Protein 4N04 (pdb70)

Radius of gyration: 16.99 Å; Cα contacts (8 Å, |Δi|>4): 514; chains: 2; bounding box: 36×38×47 Å

Nearest PDB structures (foldseek):
  4n04-assembly1_A  TM=1.006E+00  e=1.589E-25  Catenulispora acidiphila DSM 44928
  3r4q-assembly2_D  TM=7.307E-01  e=7.739E-07  Agrobacterium fabrum str. C58
  5umw-assembly3_D  TM=7.690E-01  e=1.778E-05  Streptomyces sp. CB03234
  6cky-assembly1_B  TM=7.440E-01  e=1.461E-05  Streptomyces uncialis
  2zhp-assembly1_B  TM=7.666E-01  e=7.476E-05  Streptoalloteichus hindustanus

Sequence (219 aa):
SLNLFAGVAVGDFGAALAWYRSLLGAEPTFYPHETEAVWQLEEGRLLYIVERPEHAGHAQTLIVEDLDAVLSGASERGVEAAKQETYANGVRKVTYLDPDGSEIAFGEVPSLNLFAGVAVGDFGAALAWYRSLLGAEPTFYPHETEAVWQLEEGRLLYIVERPEHAGHAQTLIVEDLDAVLSGASERGVEAAKQETYANGVRKVTYLDPDGSEIAFGEV

B-factor: mean 44.37, std 17.78, range [12.92, 135.41]

InterPro domains:
  IPR004360 Glyoxalase/fosfomycin resistance/dioxygenase domain [PF00903] (8-108)
  IPR029068 Glyoxalase/Bleomycin resistance protein/Dihydroxybiphenyl dioxygenase [G3DSA:3.10.180.10] (1-113)
  IPR029068 Glyoxalase/Bleomycin resistance protein/Dihydroxybiphenyl dioxygenase [SSF54593] (8-111)
  IPR037523 Vicinal oxygen chelate (VOC), core domain [PS51819] (2-111)

Structure (mmCIF, N/CA/C/O backbone):
data_4N04
#
_entry.id   4N04
#
_cell.length_a   123.600
_cell.length_b   123.600
_cell.length_c   123.600
_cell.angle_alpha   90.00
_cell.angle_beta   90.00
_cell.angle_gamma   90.00
#
_symmetry.space_group_name_H-M   'I 21 3'
#
loop_
_entity.id
_entity.type
_entity.pdbx_description
1 polymer 'Glyoxalase/bleomycin resistance protein/dioxygenase'
2 non-polymer '2-[N-CYCLOHEXYLAMINO]ETHANE SULFONIC ACID'
3 non-polymer GLYCEROL
4 water water
#
loop_
_atom_site.group_PDB
_atom_site.id
_atom_site.type_symbol
_atom_site.label_atom_id
_atom_site.label_alt_id
_atom_site.label_comp_id
_atom_site.label_asym_id
_atom_site.label_entity_id
_atom_site.label_seq_id
_atom_site.pdbx_PDB_ins_code
_atom_site.Cartn_x
_atom_site.Cartn_y
_atom_site.Cartn_z
_atom_site.occupancy
_atom_site.B_iso_or_equiv
_atom_site.auth_seq_id
_atom_site.auth_comp_id
_atom_site.auth_asym_id
_atom_site.auth_atom_id
_atom_site.pdbx_PDB_model_num
ATOM 1 N N . SER A 1 5 ? 84.603 51.587 29.061 1.00 78.14 2 SER A N 1
ATOM 2 C CA . SER A 1 5 ? 84.329 50.503 28.124 1.00 80.52 2 SER A CA 1
ATOM 3 C C . SER A 1 5 ? 83.095 49.692 28.543 1.00 76.18 2 SER A C 1
ATOM 4 O O . SER A 1 5 ? 82.485 48.998 27.722 1.00 79.07 2 SER A O 1
ATOM 7 N N . LEU A 1 6 ? 82.734 49.779 29.821 1.00 64.32 3 LEU A N 1
ATOM 8 C CA . LEU A 1 6 ? 81.548 49.103 30.334 1.00 48.52 3 LEU A CA 1
ATOM 9 C C . LEU A 1 6 ? 80.866 49.920 31.424 1.00 43.72 3 LEU A C 1
ATOM 10 O O . LEU A 1 6 ? 81.521 50.429 32.332 1.00 42.21 3 LEU A O 1
ATOM 15 N N . ASN A 1 7 ? 79.549 50.061 31.303 1.00 42.28 4 ASN A N 1
ATOM 16 C CA . ASN A 1 7 ? 78.726 50.646 32.353 1.00 40.81 4 ASN A CA 1
ATOM 17 C C . ASN A 1 7 ? 77.884 49.566 33.034 1.00 42.19 4 ASN A C 1
ATOM 18 O O . ASN A 1 7 ? 76.985 48.967 32.425 1.00 39.65 4 ASN A O 1
ATOM 23 N N . LEU A 1 8 ? 78.187 49.324 34.303 1.00 37.26 5 LEU A N 1
ATOM 24 C CA . LEU A 1 8 ? 77.470 48.344 35.079 1.00 33.26 5 LEU A CA 1
ATOM 25 C C . LEU A 1 8 ? 76.326 48.999 35.854 1.00 36.81 5 LEU A C 1
ATOM 26 O O . LEU A 1 8 ? 76.554 49.788 36.777 1.00 36.69 5 LEU A O 1
ATOM 31 N N . PHE A 1 9 ? 75.101 48.667 35.450 1.00 31.60 6 PHE A N 1
ATOM 32 C CA . PHE A 1 9 ? 73.882 49.032 36.168 1.00 30.92 6 PHE A CA 1
ATOM 33 C C . PHE A 1 9 ? 73.411 47.891 37.076 1.00 33.44 6 PHE A C 1
ATOM 34 O O . PHE A 1 9 ? 72.859 46.892 36.599 1.00 29.24 6 PHE A O 1
ATOM 42 N N . ALA A 1 10 ? 73.651 48.026 38.377 1.00 29.48 7 ALA A N 1
ATOM 43 C CA . ALA A 1 10 ? 73.168 47.051 39.347 1.00 30.23 7 ALA A CA 1
ATOM 44 C C . ALA A 1 10 ? 71.713 47.368 39.688 1.00 28.24 7 ALA A C 1
ATOM 45 O O . ALA A 1 10 ? 71.422 48.448 40.209 1.00 29.00 7 ALA A O 1
ATOM 47 N N . GLY A 1 11 ? 70.804 46.439 39.385 1.00 27.49 8 GLY A N 1
ATOM 48 C CA . GLY A 1 11 ? 69.379 46.677 39.566 1.00 27.55 8 GLY A CA 1
ATOM 49 C C . GLY A 1 11 ? 68.728 46.089 40.813 1.00 28.59 8 GLY A C 1
ATOM 50 O O . GLY A 1 11 ? 69.145 45.057 41.343 1.00 27.45 8 GLY A O 1
ATOM 51 N N . VAL A 1 12 ? 67.688 46.756 41.294 1.00 31.02 9 VAL A N 1
ATOM 52 C CA . VAL A 1 12 ? 66.916 46.256 42.415 1.00 27.91 9 VAL A CA 1
ATOM 53 C C . VAL A 1 12 ? 65.442 46.379 42.077 1.00 28.46 9 VAL A C 1
ATOM 54 O O . VAL A 1 12 ? 64.956 47.462 41.790 1.00 31.30 9 VAL A O 1
ATOM 58 N N . ALA A 1 13 ? 64.719 45.270 42.086 1.00 31.59 10 ALA A N 1
ATOM 59 C CA . ALA A 1 13 ? 63.279 45.347 41.920 1.00 29.05 10 ALA A CA 1
ATOM 60 C C . ALA A 1 13 ? 62.639 45.778 43.240 1.00 31.21 10 ALA A C 1
ATOM 61 O O . ALA A 1 13 ? 62.977 45.241 44.308 1.00 29.85 10 ALA A O 1
ATOM 63 N N . VAL A 1 14 ? 61.710 46.727 43.180 1.00 31.45 11 VAL A N 1
ATOM 64 C CA . VAL A 1 14 ? 61.004 47.154 44.389 1.00 32.89 11 VAL A CA 1
ATOM 65 C C . VAL A 1 14 ? 59.468 47.040 44.293 1.00 36.76 11 VAL A C 1
ATOM 66 O O . VAL A 1 14 ? 58.900 46.919 43.200 1.00 34.49 11 VAL A O 1
ATOM 70 N N . GLY A 1 15 ? 58.822 47.064 45.455 1.00 36.50 12 GLY A N 1
ATOM 71 C CA . GLY A 1 15 ? 57.369 47.029 45.537 1.00 40.38 12 GLY A CA 1
ATOM 72 C C . GLY A 1 15 ? 56.748 48.406 45.358 1.00 49.26 12 GLY A C 1
ATOM 73 O O . GLY A 1 15 ? 56.349 48.775 44.262 1.00 53.93 12 GLY A O 1
ATOM 74 N N . ASP A 1 16 ? 56.625 49.203 46.428 1.00 54.20 13 ASP A N 1
ATOM 75 C CA . ASP A 1 16 ? 56.187 50.589 46.309 1.00 49.19 13 ASP A CA 1
ATOM 76 C C . ASP A 1 16 ? 57.357 51.473 45.901 1.00 46.31 13 ASP A C 1
ATOM 77 O O . ASP A 1 16 ? 58.342 51.573 46.629 1.00 46.17 13 ASP A O 1
ATOM 82 N N . PHE A 1 17 ? 57.243 52.130 44.750 1.00 43.56 14 PHE A N 1
ATOM 83 C CA . PHE A 1 17 ? 58.341 52.950 44.259 1.00 48.08 14 PHE A CA 1
ATOM 84 C C . PHE A 1 17 ? 58.683 54.108 45.206 1.00 52.51 14 PHE A C 1
ATOM 85 O O . PHE A 1 17 ? 59.850 54.303 45.552 1.00 53.66 14 PHE A O 1
ATOM 93 N N . GLY A 1 18 ? 57.671 54.859 45.635 1.00 51.93 15 GLY A N 1
ATOM 94 C CA . GLY A 1 18 ? 57.879 55.973 46.544 1.00 45.64 15 GLY A CA 1
ATOM 95 C C . GLY A 1 18 ? 58.638 55.644 47.821 1.00 46.89 15 GLY A C 1
ATOM 96 O O . GLY A 1 18 ? 59.566 56.363 48.201 1.00 45.58 15 GLY A O 1
ATOM 97 N N . ALA A 1 19 ? 58.258 54.555 48.490 1.00 45.67 16 ALA A N 1
ATOM 98 C CA . ALA A 1 19 ? 58.960 54.139 49.707 1.00 44.53 16 ALA A CA 1
ATOM 99 C C . ALA A 1 19 ? 60.415 53.813 49.393 1.00 49.94 16 ALA A C 1
ATOM 100 O O . ALA A 1 19 ? 61.332 54.204 50.119 1.00 52.45 16 ALA A O 1
ATOM 102 N N . ALA A 1 20 ? 60.620 53.106 48.291 1.00 44.64 17 ALA A N 1
ATOM 103 C CA . ALA A 1 20 ? 61.958 52.675 47.911 1.00 45.91 17 ALA A CA 1
ATOM 104 C C . ALA A 1 20 ? 62.839 53.870 47.541 1.00 46.44 17 ALA A C 1
ATOM 105 O O . ALA A 1 20 ? 64.006 53.946 47.942 1.00 43.20 17 ALA A O 1
ATOM 107 N N . LEU A 1 21 ? 62.281 54.795 46.770 1.00 43.98 18 LEU A N 1
ATOM 108 C CA . LEU A 1 21 ? 63.017 55.978 46.361 1.00 46.80 18 LEU A CA 1
ATOM 109 C C . LEU A 1 21 ? 63.449 56.781 47.585 1.00 50.54 18 LEU A C 1
ATOM 110 O O . LEU A 1 21 ? 64.598 57.226 47.665 1.00 49.04 18 LEU A O 1
ATOM 115 N N . ALA A 1 22 ? 62.533 56.949 48.536 1.00 45.36 19 ALA A N 1
ATOM 116 C CA . ALA A 1 22 ? 62.834 57.673 49.759 1.00 56.81 19 ALA A CA 1
ATOM 117 C C . ALA A 1 22 ? 63.999 57.006 50.487 1.00 57.02 19 ALA A C 1
A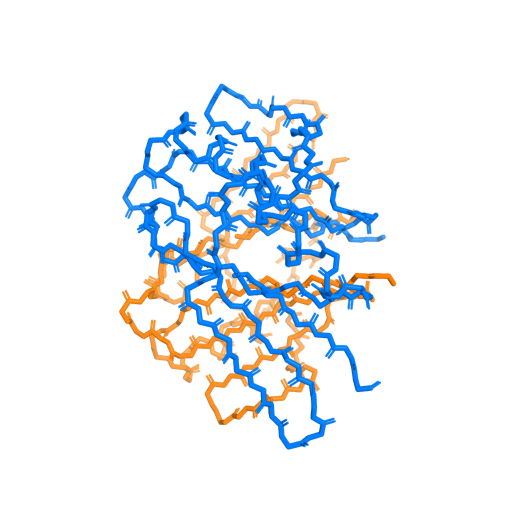TOM 118 O O . ALA A 1 22 ? 65.004 57.653 50.822 1.00 57.21 19 ALA A O 1
ATOM 120 N N . TRP A 1 23 ? 63.863 55.700 50.708 1.00 54.77 20 TRP A N 1
ATOM 121 C CA . TRP A 1 23 ? 64.861 54.931 51.434 1.00 43.93 20 TRP A CA 1
ATOM 122 C C . TRP A 1 23 ? 66.230 54.965 50.761 1.00 43.64 20 TRP A C 1
ATOM 123 O O . TRP A 1 23 ? 67.229 55.259 51.411 1.00 44.67 20 TRP A O 1
ATOM 134 N N . TYR A 1 24 ? 66.293 54.685 49.467 1.00 43.34 21 TYR A N 1
ATOM 135 C CA . TYR A 1 24 ? 67.584 54.705 48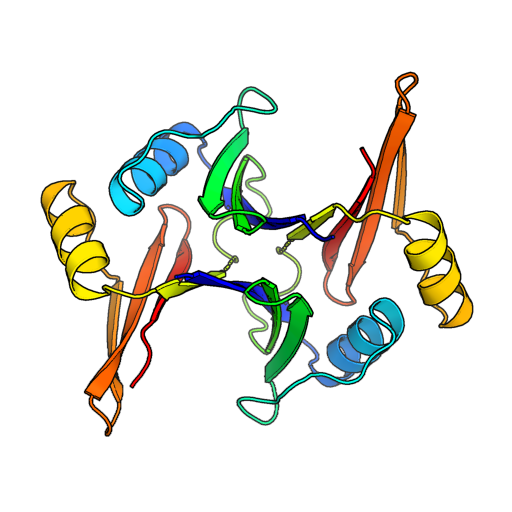.784 1.00 44.60 21 TYR A CA 1
ATOM 136 C C . TYR A 1 24 ? 68.211 56.100 48.780 1.00 44.70 21 TYR A C 1
ATOM 137 O O . TYR A 1 24 ? 69.436 56.243 48.822 1.00 43.78 21 TYR A O 1
ATOM 146 N N . ARG A 1 25 ? 67.366 57.125 48.735 1.00 50.03 22 ARG A N 1
ATOM 147 C CA . ARG A 1 25 ? 67.832 58.506 48.819 1.00 55.58 22 ARG A CA 1
ATOM 148 C C . ARG A 1 25 ? 68.558 58.726 50.148 1.00 54.54 22 ARG A C 1
ATOM 149 O O . ARG A 1 25 ? 69.718 59.162 50.175 1.00 45.83 22 ARG A O 1
ATOM 157 N N . SER A 1 26 ? 67.872 58.409 51.244 1.00 51.18 23 SER A N 1
ATOM 158 C CA . SER A 1 26 ? 68.471 58.483 52.572 1.00 49.47 23 SER A CA 1
ATOM 159 C C . SER A 1 26 ? 69.783 57.707 52.656 1.00 52.64 23 SER A C 1
ATOM 160 O O . SER A 1 26 ? 70.794 58.236 53.107 1.00 60.43 23 SER A O 1
ATOM 163 N N . LEU A 1 27 ? 69.766 56.457 52.213 1.00 45.28 24 LEU A N 1
ATOM 164 C CA . LEU A 1 27 ? 70.931 55.607 52.338 1.00 46.84 24 LEU A CA 1
ATOM 165 C C . LEU A 1 27 ? 72.119 56.198 51.587 1.00 52.25 24 LEU A C 1
ATOM 166 O O . LEU A 1 27 ? 73.210 56.346 52.146 1.00 52.29 24 LEU A O 1
ATOM 171 N N . LEU A 1 28 ? 71.911 56.534 50.319 1.00 53.51 25 LEU A N 1
ATOM 172 C CA . LEU A 1 28 ? 73.015 56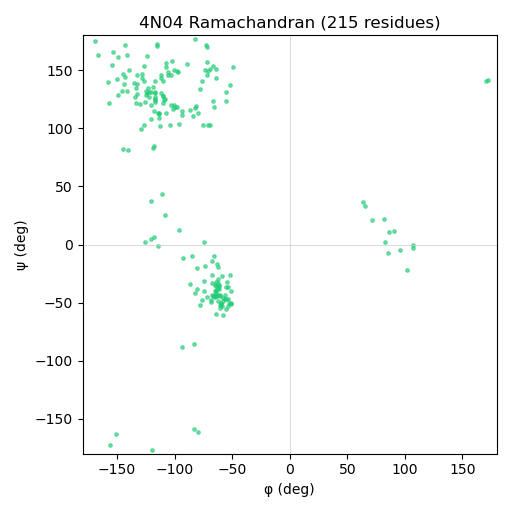.987 49.480 1.00 52.99 25 LEU A CA 1
ATOM 173 C C . LEU A 1 28 ? 73.348 58.477 49.726 1.00 57.73 25 LEU A C 1
ATOM 174 O O . LEU A 1 28 ? 74.451 58.936 49.422 1.00 58.14 25 LEU A O 1
ATOM 179 N N . GLY A 1 29 ? 72.401 59.223 50.288 1.00 59.66 26 GLY A N 1
ATOM 180 C CA . GLY A 1 29 ? 72.614 60.635 50.534 1.00 62.97 26 GLY A CA 1
ATOM 181 C C . GLY A 1 29 ? 72.767 61.438 49.254 1.00 64.39 26 GLY A C 1
ATOM 182 O O . GLY A 1 29 ? 73.507 62.420 49.191 1.00 65.90 26 GLY A O 1
ATOM 183 N N . ALA A 1 30 ? 72.069 61.002 48.217 1.00 60.25 27 ALA A N 1
ATOM 184 C CA . ALA A 1 30 ? 72.054 61.726 46.962 1.00 55.54 27 ALA A CA 1
ATOM 185 C C . ALA A 1 30 ? 70.720 61.497 46.301 1.00 57.25 27 ALA A C 1
ATOM 186 O O . ALA A 1 30 ? 69.995 60.568 46.643 1.00 61.32 27 ALA A O 1
ATOM 188 N N . GLU A 1 31 ? 70.397 62.375 45.368 1.00 60.06 28 GLU A N 1
ATOM 189 C CA . GLU A 1 31 ? 69.179 62.281 44.591 1.00 61.79 28 GLU A CA 1
ATOM 190 C C . GLU A 1 31 ? 69.511 61.450 43.378 1.00 58.28 28 GLU A C 1
ATOM 191 O O . GLU A 1 31 ? 70.678 61.382 42.976 1.00 56.91 28 GLU A O 1
ATOM 197 N N . PRO A 1 32 ? 68.498 60.804 42.796 1.00 48.65 29 PRO A N 1
ATOM 198 C CA . PRO A 1 32 ? 68.706 60.037 41.570 1.00 58.39 29 PRO A CA 1
ATOM 199 C C . PRO A 1 32 ? 69.404 60.891 40.521 1.00 60.52 29 PRO A C 1
ATOM 200 O O . PRO A 1 32 ? 69.069 62.065 40.381 1.00 67.60 29 PRO A O 1
ATOM 204 N N . THR A 1 33 ? 70.373 60.325 39.813 1.00 56.56 30 THR A N 1
ATOM 205 C CA . THR A 1 33 ? 70.983 61.023 38.687 1.00 48.70 30 THR A CA 1
ATOM 206 C C . THR A 1 33 ? 69.972 61.281 37.550 1.00 48.86 30 THR A C 1
ATOM 207 O O . THR A 1 33 ? 70.031 62.312 36.893 1.00 54.60 30 THR A O 1
ATOM 211 N N . PHE A 1 34 ? 69.049 60.350 37.326 1.00 50.35 31 PHE A N 1
ATOM 212 C CA . PHE A 1 34 ? 67.944 60.551 36.388 1.00 48.78 31 PHE A CA 1
ATOM 213 C C . PHE A 1 34 ? 66.857 59.504 36.545 1.00 51.27 31 PHE A C 1
ATOM 214 O O . PHE A 1 34 ? 67.085 58.453 37.152 1.00 49.17 31 PHE A O 1
ATOM 222 N N . TYR A 1 35 ? 65.679 59.799 35.993 1.00 48.87 32 TYR A N 1
ATOM 223 C CA . TYR A 1 35 ? 64.570 58.847 35.957 1.00 60.62 32 TYR A CA 1
ATOM 224 C C . TYR A 1 35 ? 64.268 58.409 34.527 1.00 59.83 32 TYR A C 1
ATOM 225 O O . TYR A 1 35 ? 63.639 59.140 33.780 1.00 62.82 32 TYR A O 1
ATOM 234 N N . PRO A 1 36 ? 64.711 57.205 34.146 1.00 61.33 33 PRO A N 1
ATOM 235 C CA . PRO A 1 36 ? 64.335 56.617 32.855 1.00 60.64 33 PRO A CA 1
ATOM 236 C C . PRO A 1 36 ? 62.821 56.636 32.630 1.00 61.17 33 PRO A C 1
ATOM 237 O O . PRO A 1 36 ? 62.389 56.892 31.514 1.00 67.81 33 PRO A O 1
ATOM 241 N N . HIS A 1 37 ? 62.031 56.354 33.662 1.00 55.86 34 HIS A N 1
ATOM 242 C CA . HIS A 1 37 ? 60.593 56.593 33.602 1.00 55.44 34 HIS A CA 1
ATOM 243 C C . HIS A 1 37 ? 60.043 56.894 34.992 1.00 56.68 34 HIS A C 1
ATOM 244 O O . HIS A 1 37 ? 60.806 57.223 35.894 1.00 58.86 34 HIS A O 1
ATOM 251 N N . GLU A 1 38 ? 58.732 56.802 35.176 1.00 58.28 35 GLU A N 1
ATOM 252 C CA . GLU A 1 38 ? 58.150 57.256 36.434 1.00 62.86 35 GLU A CA 1
ATOM 253 C C . GLU A 1 38 ? 58.382 56.338 37.626 1.00 61.36 35 GLU A C 1
ATOM 254 O O . GLU A 1 38 ? 58.467 56.811 38.755 1.00 64.86 35 GLU A O 1
ATOM 260 N N . THR A 1 39 ? 58.466 55.034 37.391 1.00 55.40 36 THR A N 1
ATOM 261 C CA . THR A 1 39 ? 58.790 54.124 38.480 1.00 56.74 36 THR A CA 1
ATOM 262 C C . THR A 1 39 ? 60.188 53.495 38.327 1.00 51.99 36 THR A C 1
ATOM 263 O O . THR A 1 39 ? 60.386 52.306 38.568 1.00 47.53 36 THR A O 1
ATOM 267 N N . GLU A 1 40 ? 61.152 54.335 37.956 1.00 47.42 37 GLU A N 1
ATOM 268 C CA . GLU A 1 40 ? 62.535 53.928 37.776 1.00 50.36 37 GLU A CA 1
ATOM 269 C C . GLU A 1 40 ? 63.482 55.065 38.088 1.00 48.15 37 GLU A C 1
ATOM 270 O O . GLU A 1 40 ? 63.348 56.163 37.560 1.00 46.02 37 GLU A O 1
ATOM 276 N N . ALA A 1 41 ? 64.456 54.791 38.942 1.00 46.73 38 ALA A N 1
ATOM 277 C CA . ALA A 1 41 ? 65.426 55.794 39.329 1.00 42.97 38 ALA A CA 1
ATOM 278 C C . ALA A 1 41 ? 66.825 55.192 39.269 1.00 47.44 38 ALA A C 1
ATOM 279 O O . ALA A 1 41 ? 67.050 54.073 39.736 1.00 48.21 38 ALA A O 1
ATOM 281 N N . VAL A 1 42 ? 67.751 55.943 38.687 1.00 37.30 39 VAL A N 1
ATOM 282 C CA . VAL A 1 42 ? 69.134 55.534 38.512 1.00 36.90 39 VAL A CA 1
ATOM 283 C C . VAL A 1 42 ? 70.059 56.469 39.289 1.00 44.02 39 VAL A C 1
ATOM 284 O O . VAL A 1 42 ? 69.934 57.688 39.192 1.00 45.96 39 VAL A O 1
ATOM 288 N N . TRP A 1 43 ? 70.969 55.902 40.076 1.00 41.22 40 TRP A N 1
ATOM 289 C CA . TRP A 1 43 ? 72.020 56.681 40.717 1.00 37.33 40 TRP A CA 1
ATOM 290 C C . TRP A 1 43 ? 73.340 56.340 40.070 1.00 45.06 40 TRP A C 1
ATOM 291 O O . TRP A 1 43 ? 73.707 55.165 39.971 1.00 43.89 40 TRP A O 1
ATOM 302 N N . GLN A 1 44 ? 74.066 57.363 39.640 1.00 46.30 41 GLN A N 1
ATOM 303 C CA . GLN A 1 44 ? 75.459 57.161 39.299 1.00 46.80 41 GLN A CA 1
ATOM 304 C C . GLN A 1 44 ? 76.264 57.319 40.569 1.00 44.62 41 GLN A C 1
ATOM 305 O O . GLN A 1 44 ? 76.281 58.395 41.168 1.00 45.27 41 GLN A O 1
ATOM 311 N N . LEU A 1 45 ? 76.903 56.232 40.985 1.00 41.47 42 LEU A N 1
ATOM 312 C CA . LEU A 1 45 ? 77.677 56.210 42.214 1.00 44.03 42 LEU A CA 1
ATOM 313 C C . LEU A 1 45 ? 79.079 56.686 41.897 1.00 47.18 42 LEU A C 1
ATOM 314 O O . LEU A 1 45 ? 79.726 57.354 42.693 1.00 44.87 42 LEU A O 1
ATOM 319 N N . GLU A 1 46 ? 79.519 56.345 40.696 1.00 47.50 43 GLU A N 1
ATOM 320 C CA . GLU A 1 46 ? 80.861 56.617 40.240 1.00 48.88 43 GLU A CA 1
ATOM 321 C C . GLU A 1 46 ? 80.833 56.311 38.754 1.00 51.18 43 GLU A C 1
ATOM 322 O O . GLU A 1 46 ? 79.821 55.845 38.232 1.00 50.80 43 GLU A O 1
ATOM 328 N N . GLU A 1 47 ? 81.939 56.572 38.073 1.00 52.57 44 GLU A N 1
ATOM 329 C CA . GLU A 1 47 ? 81.999 56.367 36.641 1.00 55.23 44 GLU A CA 1
ATOM 330 C C . GLU A 1 47 ? 81.878 54.884 36.314 1.00 50.17 44 GLU A C 1
ATOM 331 O O . GLU A 1 47 ? 82.707 54.067 36.724 1.00 47.84 44 GLU A O 1
ATOM 337 N N . GLY A 1 48 ? 80.825 54.543 35.581 1.00 46.54 45 GLY A N 1
ATOM 338 C CA . GLY A 1 48 ? 80.632 53.179 35.131 1.00 46.32 45 GLY A CA 1
ATOM 339 C C . GLY A 1 48 ? 80.001 52.265 36.160 1.00 43.08 45 GLY A C 1
ATOM 340 O O . GLY A 1 48 ? 79.833 51.077 35.896 1.00 45.13 45 GLY A O 1
ATOM 341 N N . ARG A 1 49 ? 79.666 52.816 37.326 1.00 40.65 46 ARG A N 1
ATOM 342 C CA . ARG A 1 49 ? 79.068 52.051 38.415 1.00 38.46 46 ARG A CA 1
ATOM 343 C C . ARG A 1 49 ? 77.784 52.716 38.860 1.00 43.41 46 ARG A C 1
ATOM 344 O O . ARG A 1 49 ? 77.816 53.725 39.569 1.00 41.90 46 ARG A O 1
ATOM 352 N N . LEU A 1 50 ? 76.655 52.153 38.453 1.00 36.32 47 LEU A N 1
ATOM 353 C CA . LEU A 1 50 ? 75.371 52.774 38.740 1.00 42.81 47 LEU A CA 1
ATOM 354 C C . LEU A 1 50 ? 74.444 51.790 39.422 1.00 41.71 47 LEU A C 1
ATOM 355 O O . LEU A 1 50 ? 74.574 50.581 39.255 1.00 41.25 47 LEU A O 1
ATOM 360 N N . LEU A 1 51 ? 73.513 52.324 40.198 1.00 41.20 48 LEU A N 1
ATOM 361 C CA . LEU A 1 51 ? 72.518 51.523 40.881 1.00 37.98 48 LEU A CA 1
ATOM 362 C C . LEU A 1 51 ? 71.158 52.027 40.442 1.00 39.99 48 LEU A C 1
ATOM 363 O O . LEU A 1 51 ? 70.932 53.240 40.396 1.00 42.85 48 LEU A O 1
ATOM 368 N N . TYR A 1 52 ? 70.250 51.115 40.109 1.00 33.23 49 TYR A N 1
ATOM 369 C CA . TYR A 1 52 ? 68.889 51.527 39.795 1.00 35.93 49 TYR A CA 1
ATOM 370 C C . TYR A 1 52 ? 67.799 50.705 40.480 1.00 38.82 49 TYR A C 1
ATOM 371 O O . TYR A 1 52 ? 67.955 49.506 40.709 1.00 43.56 49 TYR A O 1
ATOM 380 N N . ILE A 1 53 ? 66.700 51.373 40.811 1.00 39.66 50 ILE A N 1
ATOM 381 C CA . ILE A 1 53 ? 65.510 50.706 41.316 1.00 34.66 50 ILE A CA 1
ATOM 382 C C . ILE A 1 53 ? 64.386 50.808 40.288 1.00 37.52 50 ILE A C 1
ATOM 383 O O . ILE A 1 53 ? 64.266 51.798 39.565 1.00 37.84 50 ILE A O 1
ATOM 388 N N . VAL A 1 54 ? 63.560 49.776 40.214 1.00 36.99 51 VAL A N 1
ATOM 389 C CA . VAL A 1 54 ? 62.426 49.797 39.305 1.00 35.77 51 VAL A CA 1
ATOM 390 C C . VAL A 1 54 ? 61.272 49.092 39.992 1.00 38.46 51 VAL A C 1
ATOM 391 O O . VAL A 1 54 ? 61.484 48.141 40.732 1.00 35.43 51 VAL A O 1
ATOM 395 N N . GLU A 1 55 ? 60.052 49.567 39.779 1.00 39.40 52 GLU A N 1
ATOM 396 C CA . GLU A 1 55 ? 58.901 48.913 40.369 1.00 40.39 52 GLU A CA 1
ATOM 397 C C . GLU A 1 55 ? 58.570 47.618 39.607 1.00 39.79 52 GLU A C 1
ATOM 398 O O . GLU A 1 55 ? 58.050 47.656 38.501 1.00 40.15 52 GLU A O 1
ATOM 404 N N . ARG A 1 56 ? 58.936 46.476 40.184 1.00 39.08 53 ARG A N 1
ATOM 405 C CA . ARG A 1 56 ? 58.522 45.169 39.674 1.00 42.55 53 ARG A CA 1
ATOM 406 C C . ARG A 1 56 ? 58.223 44.339 40.911 1.00 42.23 53 ARG A C 1
ATOM 407 O O . ARG A 1 56 ? 59.081 43.583 41.383 1.00 41.37 53 ARG A O 1
ATOM 415 N N . PRO A 1 57 ? 57.019 44.514 41.473 1.00 41.41 54 PRO A N 1
ATOM 416 C CA . PRO A 1 57 ? 56.721 43.933 42.783 1.00 38.39 54 PRO A CA 1
ATOM 417 C C . PRO A 1 57 ? 56.871 42.419 42.831 1.00 43.12 54 PRO A C 1
ATOM 418 O O . PRO A 1 57 ? 57.167 41.893 43.897 1.00 44.76 54 PRO A O 1
ATOM 422 N N . GLU A 1 58 ? 56.704 41.731 41.707 1.00 35.34 55 GLU A N 1
ATOM 423 C CA . GLU A 1 58 ? 56.835 40.279 41.720 1.00 35.94 55 GLU A CA 1
ATOM 424 C C . GLU A 1 58 ? 58.269 39.823 41.987 1.00 36.08 55 GLU A C 1
ATOM 425 O O . GLU A 1 58 ? 58.491 38.658 42.292 1.00 36.15 55 GLU A O 1
ATOM 431 N N . HIS A 1 59 ? 59.235 40.730 41.888 1.00 31.93 56 HIS A N 1
ATOM 432 C CA . HIS A 1 59 ? 60.629 40.365 42.145 1.00 33.85 56 HIS A CA 1
ATOM 433 C C . HIS A 1 59 ? 61.243 41.096 43.314 1.00 29.56 56 HIS A C 1
ATOM 434 O O . HIS A 1 59 ? 62.438 40.967 43.554 1.00 35.82 56 HIS A O 1
ATOM 441 N N . ALA A 1 60 ? 60.433 41.860 44.037 1.00 30.33 57 ALA A N 1
ATOM 442 C CA . ALA A 1 60 ? 60.958 42.775 45.051 1.00 30.16 57 ALA A CA 1
ATOM 443 C C . ALA A 1 60 ? 61.485 42.025 46.272 1.00 28.78 57 ALA A C 1
ATOM 444 O O . ALA A 1 60 ? 60.967 40.968 46.621 1.00 30.30 57 ALA A O 1
ATOM 446 N N . GLY A 1 61 ? 62.538 42.560 46.888 1.00 28.82 58 GLY A N 1
ATOM 447 C CA . GLY A 1 61 ? 63.029 42.073 48.168 1.00 27.62 58 GLY A CA 1
ATOM 448 C C . GLY A 1 61 ? 63.919 40.855 48.079 1.00 27.82 58 GLY A C 1
ATOM 449 O O . GLY A 1 61 ? 64.068 40.125 49.047 1.00 32.53 58 GLY A O 1
ATOM 450 N N . HIS A 1 62 ? 64.513 40.635 46.911 1.00 27.11 59 HIS A N 1
ATOM 451 C CA . HIS A 1 62 ? 65.354 39.470 46.688 1.00 28.40 59 HIS A CA 1
ATOM 452 C C . HIS A 1 62 ? 66.734 39.833 46.173 1.00 25.77 59 HIS A C 1
ATOM 453 O O . HIS A 1 62 ? 67.527 38.937 45.876 1.00 24.22 59 HIS A O 1
ATOM 460 N N . ALA A 1 63 ? 67.003 41.133 46.035 1.00 25.66 60 ALA A N 1
ATOM 461 C CA . ALA A 1 63 ? 68.210 4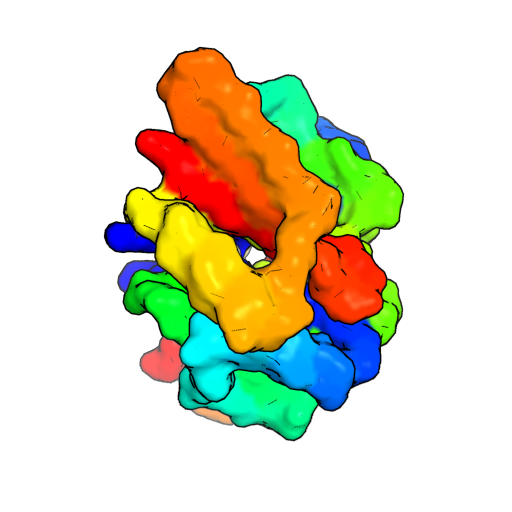1.573 45.352 1.00 25.72 60 ALA A CA 1
ATOM 462 C C . ALA A 1 63 ? 69.376 41.552 46.323 1.00 26.83 60 ALA A C 1
ATOM 463 O O . ALA A 1 63 ? 69.190 41.593 47.540 1.00 25.53 60 ALA A O 1
ATOM 473 N N . GLN A 1 65 ? 73.240 43.508 46.459 1.00 31.86 62 GLN A N 1
ATOM 474 C CA . GLN A 1 65 ? 74.284 44.329 45.871 1.00 31.80 62 GLN A CA 1
ATOM 475 C C . GLN A 1 65 ? 75.320 44.654 46.938 1.00 32.62 62 GLN A C 1
ATOM 476 O O . GLN A 1 65 ? 74.976 44.897 48.093 1.00 36.33 62 GLN A O 1
ATOM 482 N N . THR A 1 66 ? 76.593 44.639 46.567 1.00 39.42 63 THR A N 1
ATOM 483 C CA . THR A 1 66 ? 77.636 44.994 47.521 1.00 39.54 63 THR A CA 1
ATOM 484 C C . THR A 1 66 ? 78.502 46.129 47.001 1.00 38.87 63 THR A C 1
ATOM 485 O O . THR A 1 66 ? 78.964 46.092 45.860 1.00 38.48 63 THR A O 1
ATOM 489 N N . LEU A 1 67 ? 78.704 47.152 47.828 1.00 36.70 64 LEU A N 1
ATOM 490 C CA . LEU A 1 67 ? 79.613 48.224 47.445 1.00 38.42 64 LEU A CA 1
ATOM 491 C C . LEU A 1 67 ? 80.779 48.267 48.414 1.00 42.94 64 LEU A C 1
ATOM 492 O O . LEU A 1 67 ? 80.603 48.356 49.627 1.00 41.05 64 LEU A O 1
ATOM 497 N N . ILE A 1 68 ? 81.977 48.186 47.864 1.00 41.96 65 ILE A N 1
ATOM 498 C CA . ILE A 1 68 ? 83.176 48.282 48.667 1.00 47.51 65 ILE A CA 1
ATOM 499 C C . ILE A 1 68 ? 83.622 49.715 48.530 1.00 48.53 65 ILE A C 1
ATOM 500 O O . ILE A 1 68 ? 83.887 50.173 47.421 1.00 47.60 65 ILE A O 1
ATOM 505 N N . VAL A 1 69 ? 83.660 50.438 49.644 1.00 50.00 66 VAL A N 1
ATOM 506 C CA . VAL A 1 69 ? 83.913 51.878 49.592 1.00 55.72 66 VAL A CA 1
ATOM 507 C C . VAL A 1 69 ? 85.209 52.261 50.272 1.00 61.65 66 VAL A C 1
ATOM 508 O O . VAL A 1 69 ? 85.837 51.447 50.936 1.00 60.20 66 VAL A O 1
ATOM 512 N N . GLU A 1 70 ? 85.606 53.514 50.098 1.00 73.65 67 GLU A N 1
ATOM 513 C CA . GLU A 1 70 ? 86.786 54.032 50.770 1.00 79.22 67 GLU A CA 1
ATOM 514 C C . GLU A 1 70 ? 86.472 54.315 52.232 1.00 75.09 67 GLU A C 1
ATOM 515 O O . GLU A 1 70 ? 87.220 53.913 53.112 1.00 75.93 67 GLU A O 1
ATOM 521 N N . ASP A 1 71 ? 85.356 54.992 52.487 1.00 73.43 68 ASP A N 1
ATOM 522 C CA . ASP A 1 71 ? 85.033 55.445 53.842 1.00 74.93 68 ASP A CA 1
ATOM 523 C C . ASP A 1 71 ? 83.740 54.826 54.366 1.00 65.16 68 ASP A C 1
ATOM 524 O O . ASP A 1 71 ? 82.670 55.437 54.276 1.00 61.00 68 ASP A O 1
ATOM 529 N N . LEU A 1 72 ? 83.844 53.628 54.934 1.00 61.84 69 LEU A N 1
ATOM 530 C CA . LEU A 1 72 ? 82.678 52.934 55.459 1.00 58.10 69 LEU A CA 1
ATOM 531 C C . LEU A 1 72 ? 82.001 53.726 56.577 1.00 62.94 69 LEU A C 1
ATOM 532 O O . LEU A 1 72 ? 80.777 53.730 56.696 1.00 64.91 69 LEU A O 1
ATOM 537 N N . ASP A 1 73 ? 82.802 54.410 57.385 1.00 65.26 70 ASP A N 1
ATOM 538 C CA . ASP A 1 73 ? 82.276 55.145 58.525 1.00 69.18 70 ASP A CA 1
ATOM 539 C C . ASP A 1 73 ? 81.376 56.276 58.068 1.00 69.81 70 ASP A C 1
ATOM 540 O O . ASP A 1 73 ? 80.386 56.601 58.729 1.00 70.05 70 ASP A O 1
ATOM 545 N N . ALA A 1 74 ? 81.729 56.875 56.934 1.00 69.98 71 ALA A N 1
ATOM 546 C CA . ALA A 1 74 ? 80.957 57.978 56.377 1.00 67.31 71 ALA A CA 1
ATOM 547 C C . ALA A 1 74 ? 79.617 57.450 55.903 1.00 64.35 71 ALA A C 1
ATOM 548 O O . ALA A 1 74 ? 78.569 58.023 56.212 1.00 62.57 71 ALA A O 1
ATOM 550 N N . VAL A 1 75 ? 79.667 56.350 55.154 1.00 62.61 72 VAL A N 1
ATOM 551 C CA . VAL A 1 75 ? 78.466 55.664 54.698 1.00 57.58 72 VAL A CA 1
ATOM 552 C C . VAL A 1 75 ? 77.570 55.432 55.896 1.00 53.82 72 VAL A C 1
ATOM 553 O O . VAL A 1 75 ? 76.401 55.797 55.884 1.00 53.27 72 VAL A O 1
ATOM 557 N N . LEU A 1 76 ? 78.144 54.856 56.947 1.00 54.66 73 LEU A N 1
ATOM 558 C CA . LEU A 1 76 ? 77.394 54.553 58.157 1.00 56.90 73 LEU A CA 1
ATOM 559 C C . LEU A 1 76 ? 76.739 55.787 58.796 1.00 61.43 73 LEU A C 1
ATOM 560 O O . LEU A 1 76 ? 75.511 55.849 58.903 1.00 64.57 73 LEU A O 1
ATOM 565 N N . SER A 1 77 ? 77.547 56.767 59.198 1.00 60.90 74 SER A N 1
ATOM 566 C CA . SER A 1 77 ? 77.032 57.920 59.939 1.00 64.19 74 SER A CA 1
ATOM 567 C C . SER A 1 77 ? 76.080 58.784 59.115 1.00 64.25 74 SER A C 1
ATOM 568 O O . SER A 1 77 ? 75.027 59.198 59.611 1.00 65.32 74 SER A O 1
ATOM 571 N N . GLY A 1 78 ? 76.449 59.052 57.863 1.00 61.26 75 GLY A N 1
ATOM 572 C CA . GLY A 1 78 ? 75.598 59.804 56.955 1.00 61.17 75 GLY A CA 1
ATOM 573 C C . GLY A 1 78 ? 74.221 59.187 56.791 1.00 65.69 75 GLY A C 1
ATOM 574 O O . GLY A 1 78 ? 73.211 59.888 56.797 1.00 71.46 75 GLY A O 1
ATOM 575 N N . ALA A 1 79 ? 74.175 57.866 56.649 1.00 59.94 76 ALA A N 1
ATOM 576 C CA . ALA A 1 79 ? 72.904 57.158 56.535 1.00 60.28 76 ALA A CA 1
ATOM 577 C C . ALA A 1 79 ? 72.129 57.223 57.850 1.00 63.22 76 ALA A C 1
ATOM 578 O O . ALA A 1 79 ? 70.896 57.253 57.850 1.00 64.69 76 ALA A O 1
ATOM 580 N N . SER A 1 80 ? 72.860 57.240 58.963 1.00 62.15 77 SER A N 1
ATOM 581 C CA . SER A 1 80 ? 72.257 57.340 60.291 1.00 63.85 77 SER A CA 1
ATOM 582 C C . SER A 1 80 ? 71.554 58.674 60.497 1.00 65.98 77 SER A C 1
ATOM 583 O O . SER A 1 80 ? 70.440 58.724 61.016 1.00 73.96 77 SER A O 1
ATOM 586 N N . GLU A 1 81 ? 72.212 59.753 60.095 1.00 66.66 78 GLU A N 1
ATOM 587 C CA . GLU A 1 81 ? 71.659 61.084 60.303 1.00 85.91 78 GLU A CA 1
ATOM 588 C C . GLU A 1 81 ? 70.416 61.283 59.442 1.00 82.51 78 GLU A C 1
ATOM 589 O O . GLU A 1 81 ? 69.530 62.069 59.790 1.00 85.49 78 GLU A O 1
ATOM 595 N N . ARG A 1 82 ? 70.349 60.560 58.325 1.00 62.16 79 ARG A N 1
ATOM 596 C CA . ARG A 1 82 ? 69.221 60.676 57.409 1.00 58.23 79 ARG A CA 1
ATOM 597 C C . ARG A 1 82 ? 68.211 59.578 57.690 1.00 54.67 79 ARG A C 1
ATOM 598 O O . ARG A 1 82 ? 67.312 59.320 56.893 1.00 54.91 79 ARG A O 1
ATOM 606 N N . GLY A 1 83 ? 68.391 58.919 58.830 1.00 54.51 80 GLY A N 1
ATOM 607 C CA . GLY A 1 83 ? 67.369 58.057 59.387 1.00 55.48 80 GLY A CA 1
ATOM 608 C C . GLY A 1 83 ? 67.353 56.588 59.008 1.00 57.87 80 GLY A C 1
ATOM 609 O O . GLY A 1 83 ? 66.371 55.912 59.306 1.00 57.01 80 GLY A O 1
ATOM 610 N N . VAL A 1 84 ? 68.407 56.082 58.365 1.00 59.97 81 VAL A N 1
ATOM 611 C CA . VAL A 1 84 ? 68.466 54.647 58.058 1.00 60.34 81 VAL A CA 1
ATOM 612 C C . VAL A 1 84 ? 69.628 53.920 58.747 1.00 59.45 81 VAL A C 1
ATOM 613 O O . VAL A 1 84 ? 70.789 54.331 58.658 1.00 57.36 81 VAL A O 1
ATOM 617 N N . GLU A 1 85 ? 69.299 52.841 59.453 1.00 60.53 82 GLU A N 1
ATOM 618 C CA . GLU A 1 85 ? 70.304 52.071 60.187 1.00 59.22 82 GLU A CA 1
ATOM 619 C C . GLU A 1 85 ? 70.578 50.734 59.512 1.00 54.94 82 GLU A C 1
ATOM 620 O O . GLU A 1 85 ? 69.740 50.217 58.778 1.00 56.50 82 GLU A O 1
ATOM 626 N N . ALA A 1 86 ? 71.758 50.181 59.758 1.00 47.04 83 ALA A N 1
ATOM 627 C CA . ALA A 1 86 ? 72.110 48.886 59.201 1.00 46.78 83 ALA A CA 1
ATOM 628 C C . ALA A 1 86 ? 71.317 47.764 59.866 1.00 47.83 83 ALA A C 1
ATOM 629 O O . ALA A 1 86 ? 70.952 47.861 61.032 1.00 48.19 83 ALA A O 1
ATOM 631 N N . ALA A 1 87 ? 71.048 46.709 59.109 1.00 42.82 84 ALA A N 1
ATOM 632 C CA . ALA A 1 87 ? 70.444 45.510 59.651 1.00 42.05 84 ALA A CA 1
ATOM 633 C C . ALA A 1 87 ? 71.475 44.709 60.469 1.00 48.78 84 ALA A C 1
ATOM 634 O O . ALA A 1 87 ? 71.166 44.172 61.534 1.00 40.59 84 ALA A O 1
ATOM 636 N N . LYS A 1 88 ? 72.705 44.640 59.968 1.00 45.17 85 LYS A N 1
ATOM 637 C CA . LYS A 1 88 ? 73.730 43.806 60.574 1.00 43.89 85 LYS A CA 1
ATOM 638 C C . LYS A 1 88 ? 75.119 44.395 60.344 1.00 39.56 85 LYS A C 1
ATOM 639 O O . LYS A 1 88 ? 75.383 44.937 59.270 1.00 40.42 85 LYS A O 1
ATOM 645 N N . GLN A 1 89 ? 75.992 44.289 61.351 1.00 39.11 86 GLN A N 1
ATOM 646 C CA . GLN A 1 89 ? 77.420 44.597 61.193 1.00 39.67 86 GLN A CA 1
ATOM 647 C C . GLN A 1 89 ? 78.334 43.414 61.516 1.00 39.70 86 GLN A C 1
ATOM 648 O O . GLN A 1 89 ? 78.337 42.904 62.628 1.00 45.22 86 GLN A O 1
ATOM 654 N N . GLU A 1 90 ? 79.124 42.993 60.537 1.00 48.35 87 GLU A N 1
ATOM 655 C CA . GLU A 1 90 ? 80.070 41.909 60.726 1.00 40.84 87 GLU A CA 1
ATOM 656 C C . GLU A 1 90 ? 81.467 42.508 60.739 1.00 46.82 87 GLU A C 1
ATOM 657 O O . GLU A 1 90 ? 81.860 43.210 59.813 1.00 46.55 87 GLU A O 1
ATOM 663 N N . THR A 1 91 ? 82.223 42.238 61.788 1.00 47.88 88 THR A N 1
ATOM 664 C CA . THR A 1 91 ? 83.615 42.659 61.818 1.00 50.60 88 THR A CA 1
ATOM 665 C C . THR A 1 91 ? 84.503 41.428 61.804 1.00 45.73 88 THR A C 1
ATOM 666 O O . THR A 1 91 ? 84.486 40.647 62.734 1.00 49.41 88 THR A O 1
ATOM 670 N N . TYR A 1 92 ? 85.252 41.227 60.733 1.00 47.90 89 TYR A N 1
ATOM 671 C CA . TYR A 1 92 ? 86.129 40.070 60.667 1.00 56.27 89 TYR A CA 1
ATOM 672 C C . TYR A 1 92 ? 87.430 40.348 61.411 1.00 60.67 89 TYR A C 1
ATOM 673 O O . TYR A 1 92 ? 87.645 41.460 61.906 1.00 57.97 89 TYR A O 1
ATOM 682 N N . ALA A 1 93 ? 88.285 39.329 61.481 1.00 69.77 90 ALA A N 1
ATOM 683 C CA . ALA A 1 93 ? 89.500 39.345 62.307 1.00 75.29 90 ALA A CA 1
ATOM 684 C C . ALA A 1 93 ? 90.380 40.576 62.085 1.00 77.26 90 ALA A C 1
ATOM 685 O O . ALA A 1 93 ? 90.774 41.258 63.035 1.00 77.11 90 ALA A O 1
ATOM 687 N N . ASN A 1 94 ? 90.666 40.847 60.815 1.00 77.30 91 ASN A N 1
ATOM 688 C CA . ASN A 1 94 ? 91.492 41.972 60.387 1.00 76.00 91 ASN A CA 1
ATOM 689 C C . ASN A 1 94 ? 90.885 43.346 60.665 1.00 75.08 91 ASN A C 1
ATOM 690 O O . ASN A 1 94 ? 91.549 44.365 60.499 1.00 77.04 91 ASN A O 1
ATOM 695 N N . GLY A 1 95 ? 89.621 43.372 61.072 1.00 71.30 92 GLY A N 1
ATOM 696 C CA . GLY A 1 95 ? 88.948 44.620 61.359 1.00 70.06 92 GLY A CA 1
ATOM 697 C C . GLY A 1 95 ? 88.135 45.109 60.177 1.00 72.66 92 GLY A C 1
ATOM 698 O O . GLY A 1 95 ? 87.437 46.118 60.274 1.00 76.76 92 GLY A O 1
ATOM 699 N N . VAL A 1 96 ? 88.222 44.401 59.055 1.00 70.27 93 VAL A N 1
ATOM 700 C CA . VAL A 1 96 ? 87.399 44.737 57.902 1.00 68.61 93 VAL A CA 1
ATOM 701 C C . VAL A 1 96 ? 85.926 44.486 58.185 1.00 58.27 93 VAL A C 1
ATOM 702 O O . VAL A 1 96 ? 85.533 43.380 58.547 1.00 56.67 93 VAL A O 1
ATOM 706 N N . ARG A 1 97 ? 85.119 45.523 58.016 1.00 56.31 94 ARG A N 1
ATOM 707 C CA . ARG A 1 97 ? 83.688 45.399 58.225 1.00 56.62 94 ARG A CA 1
ATOM 708 C C . ARG A 1 97 ? 82.909 45.172 56.939 1.00 52.72 94 ARG A C 1
ATOM 709 O O . ARG A 1 97 ? 83.290 45.633 55.866 1.00 55.73 94 ARG A O 1
ATOM 717 N N . LYS A 1 98 ? 81.812 44.441 57.074 1.00 45.95 95 LYS A N 1
ATOM 718 C CA . LYS A 1 98 ? 80.748 44.455 56.096 1.00 43.47 95 LYS A CA 1
ATOM 719 C C . LYS A 1 98 ? 79.503 44.881 56.859 1.00 41.11 95 LYS A C 1
ATOM 720 O O . LYS A 1 98 ? 79.184 44.298 57.894 1.00 38.55 95 LYS A O 1
ATOM 726 N N . VAL A 1 99 ? 78.808 45.912 56.388 1.00 40.32 96 VAL A N 1
ATOM 727 C CA . VAL A 1 99 ? 77.525 46.229 57.004 1.00 39.54 96 VAL A CA 1
ATOM 728 C C . VAL A 1 99 ? 76.373 46.115 56.019 1.00 39.45 96 VAL A C 1
ATOM 729 O O . VAL A 1 99 ? 76.459 46.556 54.870 1.00 45.59 96 VAL A O 1
ATOM 733 N N . THR A 1 100 ? 75.293 45.501 56.476 1.00 35.80 97 THR A N 1
ATOM 734 C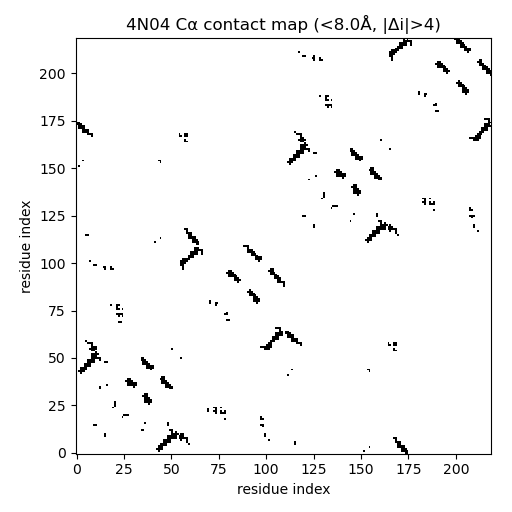 CA . THR A 1 100 ? 74.201 45.183 55.584 1.00 35.79 97 THR A CA 1
ATOM 735 C C . THR A 1 100 ? 72.951 45.990 55.871 1.00 35.80 97 THR A C 1
ATOM 736 O O . THR A 1 100 ? 72.483 46.053 57.002 1.00 38.81 97 THR A O 1
ATOM 740 N N . TYR A 1 101 ? 72.398 46.588 54.826 1.00 35.58 98 TYR A N 1
ATOM 741 C CA . TYR A 1 101 ? 71.128 47.281 54.941 1.00 35.25 98 TYR A CA 1
ATOM 742 C C . TYR A 1 101 ? 70.030 46.458 54.303 1.00 34.27 98 TYR A C 1
ATOM 743 O O . TYR A 1 101 ? 70.258 45.766 53.307 1.00 36.16 98 TYR A O 1
ATOM 752 N N . LEU A 1 102 ? 68.837 46.533 54.875 1.00 30.45 99 LEU A N 1
ATOM 753 C CA . LEU A 1 102 ? 67.669 45.947 54.246 1.00 29.81 99 LEU A CA 1
ATOM 754 C C . LEU A 1 102 ? 66.747 47.058 53.763 1.00 33.04 99 LEU A C 1
ATOM 755 O O . LEU A 1 102 ? 66.318 47.886 54.563 1.00 36.61 99 LEU A O 1
ATOM 760 N N . ASP A 1 103 ? 66.452 47.080 52.459 1.00 34.24 100 ASP A N 1
ATOM 761 C CA . ASP A 1 103 ? 65.520 48.068 51.889 1.00 35.82 100 ASP A CA 1
ATOM 762 C C . ASP A 1 103 ? 64.085 47.746 52.323 1.00 34.97 100 ASP A C 1
ATOM 763 O O . ASP A 1 103 ? 63.855 46.684 52.910 1.00 36.28 100 ASP A O 1
ATOM 768 N N . PRO A 1 104 ? 63.125 48.654 52.068 1.00 38.95 101 PRO A N 1
ATOM 769 C CA . PRO A 1 104 ? 61.742 48.397 52.507 1.00 38.53 101 PRO A CA 1
ATOM 770 C C . PRO A 1 104 ? 61.146 47.042 52.092 1.00 34.61 101 PRO A C 1
ATOM 771 O O . PRO A 1 104 ? 60.282 46.524 52.790 1.00 38.29 101 PRO A O 1
ATOM 775 N N . ASP A 1 105 ? 61.624 46.458 51.005 1.00 33.32 102 ASP A N 1
ATOM 776 C CA . ASP A 1 105 ? 61.140 45.141 50.584 1.00 36.54 102 ASP A CA 1
ATOM 777 C C . ASP A 1 105 ? 61.954 43.958 51.095 1.00 36.59 102 ASP A C 1
ATOM 778 O O . ASP A 1 105 ? 61.526 42.808 50.966 1.00 39.60 102 ASP A O 1
ATOM 783 N N . GLY A 1 106 ? 63.127 44.224 51.663 1.00 32.21 103 GLY A N 1
ATOM 784 C CA . GLY A 1 106 ? 63.954 43.153 52.181 1.00 28.20 103 GLY A CA 1
ATOM 785 C C . GLY A 1 106 ? 65.193 42.816 51.364 1.00 35.39 103 GLY A C 1
ATOM 786 O O . GLY A 1 106 ? 65.952 41.922 51.735 1.00 33.69 103 GLY A O 1
ATOM 787 N N . SER A 1 107 ? 65.407 43.507 50.251 1.00 26.85 104 SER A N 1
ATOM 788 C CA . SER A 1 107 ? 66.638 43.320 49.503 1.00 30.34 104 SER A CA 1
ATOM 789 C C . SER A 1 107 ? 67.830 43.764 50.354 1.00 32.94 104 SER A C 1
ATOM 790 O O . SER A 1 107 ? 67.697 44.641 51.212 1.00 33.72 104 SER A O 1
ATOM 793 N N . GLU A 1 108 ? 68.985 43.149 50.111 1.00 32.86 105 GLU A N 1
ATOM 794 C CA . GLU A 1 108 ? 70.191 43.395 50.900 1.00 37.03 105 GLU A CA 1
ATOM 795 C C . GLU A 1 108 ? 71.173 44.287 50.159 1.00 32.65 105 GLU A C 1
ATOM 796 O O . GLU A 1 108 ? 71.632 43.948 49.069 1.00 36.43 105 GLU A O 1
ATOM 802 N N . ILE A 1 109 ? 71.481 45.433 50.749 1.00 33.37 106 ILE A N 1
ATOM 803 C CA . ILE A 1 109 ? 72.516 46.302 50.216 1.00 33.45 106 ILE A CA 1
ATOM 804 C C . ILE A 1 109 ? 73.675 46.336 51.198 1.00 37.38 106 ILE A C 1
ATOM 805 O O . ILE A 1 109 ? 73.563 46.930 52.272 1.00 39.01 106 ILE A O 1
ATOM 810 N N . ALA A 1 110 ? 74.786 45.708 50.835 1.00 34.73 107 ALA A N 1
ATOM 811 C CA . ALA A 1 110 ? 75.933 45.644 51.733 1.00 36.35 107 ALA A CA 1
ATOM 812 C C . ALA A 1 110 ? 77.050 46.614 51.357 1.00 37.39 107 ALA A C 1
ATOM 813 O O . ALA A 1 110 ? 77.293 46.895 50.176 1.00 36.61 107 ALA A O 1
ATOM 815 N N . PHE A 1 111 ? 77.716 47.123 52.389 1.00 41.42 108 PHE A N 1
ATOM 816 C CA . PHE A 1 111 ? 78.837 48.033 52.233 1.00 41.34 108 PHE A CA 1
ATOM 817 C C . PHE A 1 111 ? 80.028 47.485 52.974 1.00 46.57 108 PHE A C 1
ATOM 818 O O . PHE A 1 111 ? 79.968 47.239 54.179 1.00 50.54 108 PHE A O 1
ATOM 826 N N . GLY A 1 112 ? 81.119 47.293 52.247 1.00 46.97 109 GLY A N 1
ATOM 827 C CA . GLY A 1 112 ? 82.345 46.806 52.840 1.00 47.16 109 GLY A CA 1
ATOM 828 C C . GLY A 1 112 ? 83.480 47.789 52.661 1.00 51.64 109 GLY A C 1
ATOM 829 O O . GLY A 1 112 ? 83.299 48.881 52.121 1.00 54.54 109 GLY A O 1
ATOM 830 N N . GLU A 1 113 ? 84.658 47.392 53.120 1.00 55.84 110 GLU A N 1
ATOM 831 C CA . GLU A 1 113 ? 85.835 48.230 53.020 1.00 64.54 110 GLU A CA 1
ATOM 832 C C . GLU A 1 113 ? 87.105 47.395 53.009 1.00 69.64 110 GLU A C 1
ATOM 833 O O . GLU A 1 113 ? 87.150 46.283 53.535 1.00 68.13 110 GLU A O 1
ATOM 839 N N . VAL A 1 114 ? 88.141 47.960 52.407 1.00 76.87 111 VAL A N 1
ATOM 840 C CA . VAL A 1 114 ? 89.443 47.310 52.294 1.00 76.24 111 VAL A CA 1
ATOM 841 C C . VAL A 1 114 ? 90.192 47.258 53.642 1.00 76.00 111 VAL A C 1
ATOM 842 O O . VAL A 1 114 ? 89.922 48.048 54.550 1.00 75.09 111 VAL A O 1
ATOM 846 N N . PRO A 1 115 ? 91.125 46.320 53.770 1.00 76.22 112 PRO A N 1
ATOM 847 C CA . PRO A 1 115 ? 91.923 46.194 54.992 1.00 76.19 112 PRO A CA 1
ATOM 848 C C . PRO A 1 115 ? 92.844 47.395 55.236 1.00 79.57 112 PRO A C 1
ATOM 849 O O . PRO A 1 115 ? 93.231 48.105 54.305 1.00 78.90 112 PRO A O 1
ATOM 851 N N . SER B 1 5 ? 88.248 54.104 44.248 1.00 68.81 2 SER B N 1
ATOM 852 C CA . SER B 1 5 ? 87.231 54.814 45.022 1.00 72.42 2 SER B CA 1
ATOM 853 C C . SER B 1 5 ? 86.003 53.949 45.357 1.00 72.24 2 SER B C 1
ATOM 854 O O . SER B 1 5 ? 85.425 54.071 46.448 1.00 77.20 2 SER B O 1
ATOM 857 N N . LEU B 1 6 ? 85.606 53.085 44.422 1.00 60.01 3 LEU B N 1
ATOM 858 C CA . LEU B 1 6 ? 84.411 52.263 44.598 1.00 51.01 3 LEU B CA 1
ATOM 859 C C . LEU B 1 6 ? 84.419 51.005 43.738 1.00 47.69 3 LEU B C 1
ATOM 860 O O . LEU B 1 6 ? 84.518 51.077 42.512 1.00 49.36 3 LEU B O 1
ATOM 865 N N . ASN B 1 7 ? 84.326 49.855 44.399 1.00 43.28 4 ASN B N 1
ATOM 866 C CA . ASN B 1 7 ? 84.072 48.590 43.719 1.00 42.77 4 ASN B CA 1
ATOM 867 C C . ASN B 1 7 ? 82.601 48.236 43.859 1.00 39.92 4 ASN B C 1
ATOM 868 O O . ASN B 1 7 ? 82.078 48.108 44.967 1.00 35.19 4 ASN B O 1
ATOM 873 N N . LEU B 1 8 ? 81.924 48.115 42.729 1.00 34.74 5 LEU B N 1
ATOM 874 C CA . LEU B 1 8 ? 80.533 47.712 42.740 1.00 35.58 5 LEU B CA 1
ATOM 875 C C . LEU B 1 8 ? 80.413 46.221 42.416 1.00 36.18 5 LEU B C 1
ATOM 876 O O . LEU B 1 8 ? 80.814 45.770 41.338 1.00 36.58 5 LEU B O 1
ATOM 881 N N . PHE B 1 9 ? 79.876 45.458 43.362 1.00 35.59 6 PHE B N 1
ATOM 882 C CA . PHE B 1 9 ? 79.632 44.037 43.149 1.00 28.61 6 PHE B CA 1
ATOM 883 C C . PHE B 1 9 ? 78.146 43.812 42.919 1.00 26.98 6 PHE B C 1
ATOM 884 O O . PHE B 1 9 ? 77.370 43.827 43.864 1.00 29.93 6 PHE B O 1
ATOM 892 N N . ALA B 1 10 ? 77.755 43.616 41.664 1.00 26.48 7 ALA B N 1
ATOM 893 C CA . ALA B 1 10 ? 76.381 43.291 41.318 1.00 29.40 7 ALA B CA 1
ATOM 894 C C . ALA B 1 10 ? 76.114 41.798 41.564 1.00 34.76 7 ALA B C 1
ATOM 895 O O . ALA B 1 10 ? 76.681 40.943 40.877 1.00 33.20 7 ALA B O 1
ATOM 897 N N . GLY B 1 11 ? 75.253 41.491 42.536 1.00 23.15 8 GLY B N 1
ATOM 898 C CA . GLY B 1 11 ? 74.993 40.111 42.901 1.00 24.43 8 GLY B CA 1
ATOM 899 C C . GLY B 1 11 ? 73.753 39.469 42.294 1.00 25.36 8 GLY B C 1
ATOM 900 O O . GLY B 1 11 ? 72.751 40.140 42.007 1.00 25.52 8 GLY B O 1
ATOM 901 N N . VAL B 1 12 ? 73.840 38.158 42.090 1.00 20.64 9 VAL B N 1
ATOM 902 C CA . VAL B 1 12 ? 72.710 37.352 41.664 1.00 19.81 9 VAL B CA 1
ATOM 903 C C . VAL B 1 12 ? 72.584 36.145 42.572 1.00 23.41 9 VAL B C 1
ATOM 904 O O . VAL B 1 12 ? 73.521 35.343 42.706 1.00 22.57 9 VAL B O 1
ATOM 908 N N . ALA B 1 13 ? 71.431 36.036 43.225 1.00 22.66 10 ALA B N 1
ATOM 909 C CA . ALA B 1 13 ? 71.107 34.841 43.987 1.00 19.61 10 ALA B CA 1
ATOM 910 C C . ALA B 1 13 ? 70.699 33.717 43.035 1.00 18.14 10 ALA B C 1
ATOM 911 O O . ALA B 1 13 ? 69.984 33.911 42.061 1.00 26.31 10 ALA B O 1
ATOM 913 N N . VAL B 1 14 ? 71.135 32.518 43.366 1.00 19.09 11 VAL B N 1
ATOM 914 C CA . VAL B 1 14 ? 71.105 31.410 42.434 1.00 18.02 11 VAL B CA 1
ATOM 915 C C . VAL B 1 14 ? 70.679 30.166 43.220 1.00 17.91 11 VAL B C 1
ATOM 916 O O . VAL B 1 14 ? 70.895 30.093 44.437 1.00 18.05 11 VAL B O 1
ATOM 920 N N . GLY B 1 15 ? 70.016 29.222 42.555 1.00 19.53 12 GLY B N 1
ATOM 921 C CA . GLY B 1 15 ? 69.539 28.024 43.204 1.00 17.90 12 GLY B CA 1
ATOM 922 C C . GLY B 1 15 ? 70.560 26.923 43.048 1.00 23.24 12 GLY B C 1
ATOM 923 O O . GLY B 1 15 ? 71.413 26.742 43.898 1.00 27.24 12 GLY B O 1
ATOM 924 N N . ASP B 1 16 ? 70.464 26.175 41.959 1.00 25.35 13 ASP B N 1
ATOM 925 C CA . ASP B 1 16 ? 71.445 25.159 41.600 1.00 24.84 13 ASP B CA 1
ATOM 926 C C . ASP B 1 16 ? 72.766 25.853 41.199 1.00 19.12 13 ASP B C 1
ATOM 927 O O . ASP B 1 16 ? 72.884 26.380 40.098 1.00 27.49 13 ASP B O 1
ATOM 932 N N . PHE B 1 17 ? 73.757 25.849 42.087 1.00 19.53 14 PHE B N 1
ATOM 933 C CA . PHE B 1 17 ? 75.000 26.576 41.824 1.00 22.75 14 PHE B CA 1
ATOM 934 C C . PHE B 1 17 ? 75.755 26.043 40.608 1.00 26.19 14 PHE B C 1
ATOM 935 O O . PHE B 1 17 ? 76.228 26.821 39.771 1.00 24.48 14 PHE B O 1
ATOM 943 N N . GLY B 1 18 ? 75.851 24.721 40.516 1.00 20.91 15 GLY B N 1
ATOM 944 C CA . GLY B 1 18 ? 76.471 24.067 39.380 1.00 26.56 15 GLY B CA 1
ATOM 945 C C . GLY B 1 18 ? 75.847 24.453 38.048 1.00 31.41 15 GLY B C 1
ATOM 946 O O . GLY B 1 18 ? 76.563 24.758 37.087 1.00 31.26 15 GLY B O 1
ATOM 947 N N . ALA B 1 19 ? 74.516 24.443 37.988 1.00 26.71 16 ALA B N 1
ATOM 948 C CA . ALA B 1 19 ? 73.813 24.844 36.776 1.00 20.30 16 ALA B CA 1
ATOM 949 C C . ALA B 1 19 ? 74.061 26.329 36.448 1.00 26.52 16 ALA B C 1
ATOM 950 O O . ALA B 1 19 ? 74.251 26.693 35.287 1.00 26.52 16 ALA B O 1
ATOM 952 N N . ALA B 1 20 ? 74.058 27.181 37.469 1.00 20.74 17 ALA B N 1
ATOM 953 C CA . ALA B 1 20 ? 74.234 28.612 37.250 1.00 21.44 17 ALA B CA 1
ATOM 954 C C . ALA B 1 20 ? 75.651 28.884 36.767 1.00 23.14 17 ALA B C 1
ATOM 955 O O . ALA B 1 20 ? 75.859 29.670 35.834 1.00 20.86 17 ALA B O 1
ATOM 957 N N . LEU B 1 21 ? 76.614 28.229 37.408 1.00 21.02 18 LEU B N 1
ATOM 958 C CA . LEU B 1 21 ? 78.019 28.407 37.071 1.00 25.59 18 LEU B CA 1
ATOM 959 C C . LEU B 1 21 ? 78.314 28.007 35.614 1.00 28.10 18 LEU B C 1
ATOM 960 O O . LEU B 1 21 ? 79.024 28.725 34.899 1.00 27.40 18 LEU B O 1
ATOM 965 N N . ALA B 1 22 ? 77.762 26.880 35.175 1.00 22.41 19 ALA B N 1
ATOM 966 C CA . ALA B 1 22 ? 77.876 26.486 33.774 1.00 28.92 19 ALA B CA 1
ATOM 967 C C . ALA B 1 22 ? 77.356 27.588 32.827 1.00 28.34 19 ALA B C 1
ATOM 968 O O . ALA B 1 22 ? 78.019 27.951 31.849 1.00 26.44 19 ALA B O 1
ATOM 970 N N . TRP B 1 23 ? 76.182 28.127 33.149 1.00 28.85 20 TRP B N 1
ATOM 971 C CA . TRP B 1 23 ? 75.513 29.131 32.317 1.00 25.05 20 TRP B CA 1
ATOM 972 C C . TRP B 1 23 ? 76.224 30.485 32.281 1.00 24.87 20 TRP B C 1
ATOM 973 O O . TRP B 1 23 ? 76.449 31.036 31.197 1.00 25.50 20 TRP B O 1
ATOM 984 N N . TYR B 1 24 ? 76.568 31.029 33.447 1.00 24.07 21 TYR B N 1
ATOM 985 C CA . TYR B 1 24 ? 77.271 32.318 33.488 1.00 24.69 21 TYR B CA 1
ATOM 986 C C . TYR B 1 24 ? 78.662 32.224 32.828 1.00 27.31 21 TYR B C 1
ATOM 987 O O . TYR B 1 24 ? 79.063 33.136 32.108 1.00 26.09 21 TYR B O 1
ATOM 996 N N . ARG B 1 25 ? 79.378 31.118 33.040 1.00 24.27 22 ARG B N 1
ATOM 997 C CA . ARG B 1 25 ? 80.627 30.899 32.310 1.00 31.84 22 ARG B CA 1
ATOM 998 C C . ARG B 1 25 ? 80.380 30.906 30.797 1.00 31.18 22 ARG B C 1
ATOM 999 O O . ARG B 1 25 ? 81.126 31.532 30.055 1.00 32.77 22 ARG B O 1
ATOM 1007 N N . SER B 1 26 ? 79.337 30.205 30.354 1.00 29.40 23 SER B N 1
ATOM 1008 C CA . SER B 1 26 ? 78.996 30.142 28.940 1.00 25.80 23 SER B CA 1
ATOM 1009 C C . SER B 1 26 ? 78.578 31.510 28.416 1.00 31.23 23 SER B C 1
ATOM 1010 O O . SER B 1 26 ? 78.933 31.875 27.301 1.00 33.96 23 SER B O 1
ATOM 1013 N N . LEU B 1 27 ? 77.817 32.264 29.210 1.00 31.14 24 LEU B N 1
ATOM 1014 C CA . LEU B 1 27 ? 77.400 33.612 28.804 1.00 33.66 24 LEU B CA 1
ATOM 1015 C C . LEU B 1 27 ? 78.609 34.514 28.657 1.00 34.04 24 LEU B C 1
ATOM 1016 O O . LEU B 1 27 ? 78.870 35.024 27.581 1.00 36.75 24 LEU B O 1
ATOM 1021 N N . LEU B 1 28 ? 79.346 34.677 29.752 1.00 33.16 25 LEU B N 1
ATOM 1022 C CA . LEU B 1 28 ? 80.464 35.606 29.827 1.00 32.59 25 LEU B CA 1
ATOM 1023 C C . LEU B 1 28 ? 81.693 35.126 29.064 1.00 37.52 25 LEU B C 1
ATOM 1024 O O . LEU B 1 28 ? 82.563 35.924 28.743 1.00 38.85 25 LEU B O 1
ATOM 1029 N N . GLY B 1 29 ? 81.763 33.831 28.768 1.00 38.27 26 GLY B N 1
ATOM 1030 C CA . GLY B 1 29 ? 82.912 33.266 28.073 1.00 32.54 26 GLY B CA 1
ATOM 1031 C C . GLY B 1 29 ? 84.214 33.370 28.858 1.00 37.60 26 GLY B C 1
ATOM 1032 O O . GLY B 1 29 ? 85.281 33.579 28.286 1.00 40.15 26 GLY B O 1
ATOM 1033 N N . ALA B 1 30 ? 84.131 33.216 30.174 1.00 41.38 27 ALA B N 1
ATOM 1034 C CA . ALA B 1 30 ? 85.291 33.379 31.051 1.00 39.33 27 ALA B CA 1
ATOM 1035 C C . ALA B 1 30 ? 85.063 32.646 32.360 1.00 37.93 27 ALA B C 1
ATOM 1036 O O . ALA B 1 30 ? 83.950 32.653 32.891 1.00 39.57 27 ALA B O 1
ATOM 1038 N N . GLU B 1 31 ? 86.098 31.993 32.874 1.00 39.21 28 GLU B N 1
ATOM 1039 C CA . GLU B 1 31 ? 86.014 31.426 34.216 1.00 38.43 28 GLU B CA 1
ATOM 1040 C C . GLU B 1 31 ? 85.977 32.626 35.178 1.00 34.68 28 GLU B C 1
ATOM 1041 O O . GLU B 1 31 ? 86.489 33.703 34.850 1.00 31.50 28 GLU B O 1
ATOM 1047 N N . PRO B 1 32 ? 85.337 32.458 36.346 1.00 28.95 29 PRO B N 1
ATOM 1048 C CA . PRO B 1 32 ? 85.312 33.479 37.396 1.00 29.26 29 PRO B CA 1
ATOM 1049 C C . PRO B 1 32 ? 86.714 34.006 37.695 1.00 33.35 29 PRO B C 1
ATOM 1050 O O . PRO B 1 32 ? 87.701 33.278 37.528 1.00 32.44 29 PRO B O 1
ATOM 1054 N N . THR B 1 33 ? 86.801 35.249 38.162 1.00 33.18 30 THR B N 1
ATOM 1055 C CA . THR B 1 33 ? 88.077 35.797 38.606 1.00 31.26 30 THR B CA 1
ATOM 1056 C C . THR B 1 33 ? 88.519 35.178 39.931 1.00 31.18 30 THR B C 1
ATOM 1057 O O . THR B 1 33 ? 89.672 34.819 40.097 1.00 39.62 30 THR B O 1
ATOM 1061 N N . PHE B 1 34 ? 87.592 35.070 40.874 1.00 32.27 31 PHE B N 1
ATOM 1062 C CA . PHE B 1 34 ? 87.846 34.395 42.140 1.00 27.54 31 PHE B CA 1
ATOM 1063 C C . PHE B 1 34 ? 86.585 33.817 42.769 1.00 26.49 31 PHE B C 1
ATOM 1064 O O . PHE B 1 34 ? 85.466 34.158 42.375 1.00 33.00 31 PHE B O 1
ATOM 1072 N N . TYR B 1 35 ? 86.783 32.943 43.749 1.00 26.79 32 TYR B N 1
ATOM 1073 C CA . TYR B 1 35 ? 85.699 32.191 44.370 1.00 29.61 32 TYR B CA 1
ATOM 1074 C C . TYR B 1 35 ? 85.805 32.357 45.867 1.00 29.66 32 TYR B C 1
ATOM 1075 O O . TYR B 1 35 ? 86.615 31.685 46.507 1.00 28.38 32 TYR B O 1
ATOM 1084 N N . PRO B 1 36 ? 84.997 33.257 46.433 1.00 32.20 33 PRO B N 1
ATOM 1085 C CA . PRO B 1 36 ? 84.977 33.528 47.876 1.00 24.93 33 PRO B CA 1
ATOM 1086 C C . PRO B 1 36 ? 84.777 32.256 48.678 1.00 25.18 33 PRO B C 1
ATOM 1087 O O . PRO B 1 36 ? 85.323 32.091 49.761 1.00 29.54 33 PRO B O 1
ATOM 1091 N N . HIS B 1 37 ? 83.960 31.363 48.152 1.00 24.95 34 HIS B N 1
ATOM 1092 C CA . HIS B 1 37 ? 83.846 30.018 48.701 1.00 25.49 34 HIS B CA 1
ATOM 1093 C C . HIS B 1 37 ? 83.333 29.083 47.619 1.00 25.69 34 HIS B C 1
ATOM 1094 O O . HIS B 1 37 ? 83.260 29.467 46.454 1.00 25.48 34 HIS B O 1
ATOM 1101 N N . GLU B 1 38 ? 83.018 27.852 47.996 1.00 26.25 35 GLU B N 1
ATOM 1102 C CA . GLU B 1 38 ? 82.645 26.845 47.022 1.00 29.67 35 GLU B CA 1
ATOM 1103 C C . GLU B 1 38 ? 81.375 27.187 46.224 1.00 31.71 35 GLU B C 1
ATOM 1104 O O . GLU B 1 38 ? 81.229 26.777 45.075 1.00 34.53 35 GLU B O 1
ATOM 1110 N N . THR B 1 39 ? 80.459 27.938 46.814 1.00 24.79 36 THR B N 1
ATOM 1111 C CA . THR B 1 39 ? 79.234 28.265 46.085 1.00 24.05 36 THR B CA 1
ATOM 1112 C C . THR B 1 39 ? 79.068 29.771 45.922 1.00 23.57 36 THR B C 1
ATOM 1113 O O . THR B 1 39 ? 77.962 30.322 45.992 1.00 23.42 36 THR B O 1
ATOM 1117 N N . GLU B 1 40 ? 80.186 30.442 45.695 1.00 29.13 37 GLU B N 1
ATOM 1118 C CA . GLU B 1 40 ? 80.132 31.833 45.287 1.00 28.13 37 GLU B CA 1
ATOM 1119 C C . GLU B 1 40 ? 81.211 32.073 44.250 1.00 28.19 37 GLU B C 1
ATOM 1120 O O . GLU B 1 40 ? 82.358 31.648 44.438 1.00 30.48 37 GLU B O 1
ATOM 1126 N N . ALA B 1 41 ? 80.854 32.727 43.148 1.00 24.09 38 ALA B N 1
ATOM 1127 C CA . ALA B 1 41 ? 81.840 33.030 42.117 1.00 23.65 38 ALA B CA 1
ATOM 1128 C C . ALA B 1 41 ? 81.735 34.484 41.677 1.00 25.32 38 ALA B C 1
ATOM 1129 O O . ALA B 1 41 ? 80.635 34.999 41.490 1.00 22.04 38 ALA B O 1
ATOM 1131 N N . VAL B 1 42 ? 82.887 35.128 41.500 1.00 27.17 39 VAL B N 1
ATOM 1132 C CA . VAL B 1 42 ? 82.940 36.533 41.137 1.00 23.41 39 VAL B CA 1
ATOM 1133 C C . VAL B 1 42 ? 83.673 36.717 39.799 1.00 28.04 39 VAL B C 1
ATOM 1134 O O . VAL B 1 42 ? 84.752 36.157 39.586 1.00 29.38 39 VAL B O 1
ATOM 1138 N N . TRP B 1 43 ? 83.073 37.484 38.891 1.00 25.26 40 TRP B N 1
ATOM 1139 C CA . TRP B 1 43 ? 83.744 37.890 37.661 1.00 28.12 40 TRP B CA 1
ATOM 1140 C C . TRP B 1 43 ? 84.050 39.369 37.725 1.00 30.63 40 TRP B C 1
ATOM 1141 O O . TRP B 1 43 ? 83.157 40.182 37.934 1.00 30.29 40 TRP B O 1
ATOM 1152 N N . GLN B 1 44 ? 85.314 39.724 37.545 1.00 33.04 41 GLN B N 1
ATOM 1153 C CA . GLN B 1 44 ? 85.641 41.113 37.350 1.00 35.61 41 GLN B CA 1
ATOM 1154 C C . GLN B 1 44 ? 85.442 41.431 35.882 1.00 36.43 41 GLN B C 1
ATOM 1155 O O . GLN B 1 44 ? 86.180 40.953 35.033 1.00 41.67 41 GLN B O 1
ATOM 1161 N N . LEU B 1 45 ? 84.426 42.223 35.583 1.00 36.09 42 LEU B N 1
ATOM 1162 C CA . LEU B 1 45 ? 84.117 42.562 34.206 1.00 39.99 42 LEU B CA 1
ATOM 1163 C C . LEU B 1 45 ? 85.089 43.627 33.740 1.00 44.71 42 LEU B C 1
ATOM 1164 O O . LEU B 1 45 ? 85.733 43.500 32.703 1.00 47.01 42 LEU B O 1
ATOM 1169 N N . GLU B 1 46 ? 85.176 44.686 34.530 1.00 49.04 43 GLU B N 1
ATOM 1170 C CA . GLU B 1 46 ? 86.144 45.739 34.323 1.00 55.75 43 GLU B CA 1
ATOM 1171 C C . GLU B 1 46 ? 86.578 46.174 35.707 1.00 56.02 43 GLU B C 1
ATOM 1172 O O . GLU B 1 46 ? 85.998 45.750 36.694 1.00 52.14 43 GLU B O 1
ATOM 1178 N N . GLU B 1 47 ? 87.594 47.020 35.785 1.00 54.35 44 GLU B N 1
ATOM 1179 C CA . GLU B 1 47 ? 88.008 47.565 37.066 1.00 54.91 44 GLU B CA 1
ATOM 1180 C C . GLU B 1 47 ? 86.837 48.250 37.773 1.00 46.81 44 GLU B C 1
ATOM 1181 O O . GLU B 1 47 ? 86.207 49.151 37.217 1.00 50.09 44 GLU B O 1
ATOM 1187 N N . GLY B 1 48 ? 86.536 47.803 38.989 1.00 38.86 45 GLY B N 1
ATOM 1188 C CA . GLY B 1 48 ? 85.486 48.411 39.791 1.00 39.22 45 GLY B CA 1
ATOM 1189 C C . GLY B 1 48 ? 84.091 47.876 39.493 1.00 39.45 45 GLY B C 1
ATOM 1190 O O . GLY B 1 48 ? 83.126 48.198 40.194 1.00 33.43 45 GLY B O 1
ATOM 1191 N N . ARG B 1 49 ? 83.988 47.057 38.450 1.00 36.85 46 ARG B N 1
ATOM 1192 C CA . ARG B 1 49 ? 82.708 46.505 38.021 1.00 38.37 46 ARG B CA 1
ATOM 1193 C C . ARG B 1 49 ? 82.753 44.996 38.073 1.00 29.65 46 ARG B C 1
ATOM 1194 O O . ARG B 1 49 ? 83.404 44.360 37.247 1.00 37.13 46 ARG B O 1
ATOM 1202 N N . LEU B 1 50 ? 82.053 44.423 39.039 1.00 28.57 47 LEU B N 1
ATOM 1203 C CA . LEU B 1 50 ? 82.104 42.980 39.229 1.00 32.35 47 LEU B CA 1
ATOM 1204 C C . LEU B 1 50 ? 80.711 42.389 39.288 1.00 28.65 47 LEU B C 1
ATOM 1205 O O . LEU B 1 50 ? 79.773 43.024 39.767 1.00 28.81 47 LEU B O 1
ATOM 1210 N N . LEU B 1 51 ? 80.594 41.163 38.789 1.00 30.71 48 LEU B N 1
ATOM 1211 C CA . LEU B 1 51 ? 79.368 40.390 38.878 1.00 23.96 48 LEU B CA 1
ATOM 1212 C C . LEU B 1 51 ? 79.621 39.123 39.711 1.00 25.05 48 LEU B C 1
ATOM 1213 O O . LEU B 1 51 ? 80.607 38.412 39.482 1.00 27.76 48 LEU B O 1
ATOM 1218 N N . TYR B 1 52 ? 78.756 38.846 40.689 1.00 25.02 49 TYR B N 1
ATOM 1219 C CA . TYR B 1 52 ? 78.854 37.601 41.458 1.00 24.35 49 TYR B CA 1
ATOM 1220 C C . TYR B 1 52 ? 77.557 36.804 41.532 1.00 26.67 49 TYR B C 1
ATOM 1221 O O . TYR B 1 52 ? 76.475 37.372 41.608 1.00 27.60 49 TYR B O 1
ATOM 1230 N N . ILE B 1 53 ? 77.685 35.483 41.494 1.00 24.75 50 ILE B N 1
ATOM 1231 C CA . ILE B 1 53 ? 76.555 34.607 41.733 1.00 19.23 50 ILE B CA 1
ATOM 1232 C C . ILE B 1 53 ? 76.802 33.893 43.046 1.00 19.27 50 ILE B C 1
ATOM 1233 O O . ILE B 1 53 ? 77.934 33.556 43.389 1.00 26.73 50 ILE B O 1
ATOM 1238 N N . VAL B 1 54 ? 75.739 33.686 43.795 1.00 18.10 51 VAL B N 1
ATOM 1239 C CA . VAL B 1 54 ? 75.854 33.065 45.091 1.00 18.37 51 VAL B CA 1
ATOM 1240 C C . VAL B 1 54 ? 74.632 32.185 45.308 1.00 26.11 51 VAL B C 1
ATOM 1241 O O . VAL B 1 54 ? 73.497 32.556 44.954 1.00 22.83 51 VAL B O 1
ATOM 1245 N N . GLU B 1 55 ? 74.871 30.999 45.856 1.00 23.64 52 GLU B N 1
ATOM 1246 C CA . GLU B 1 55 ? 73.780 30.085 46.142 1.00 25.06 52 GLU B CA 1
ATOM 1247 C C . GLU B 1 55 ? 72.917 30.579 47.318 1.00 20.18 52 GLU B C 1
ATOM 1248 O O . GLU B 1 55 ? 73.329 30.496 48.463 1.00 27.02 52 GLU B O 1
ATOM 1254 N N . ARG B 1 56 ? 71.746 31.133 47.014 1.00 26.34 53 ARG B N 1
ATOM 1255 C CA . ARG B 1 56 ? 70.763 31.552 48.018 1.00 22.99 53 ARG B CA 1
ATOM 1256 C C . ARG B 1 56 ? 69.405 31.266 47.398 1.00 28.02 53 ARG B C 1
ATOM 1257 O O . ARG B 1 56 ? 68.745 32.149 46.827 1.00 25.66 53 ARG B O 1
ATOM 1265 N N . PRO B 1 57 ? 68.992 30.012 47.501 1.00 22.08 54 PRO B N 1
ATOM 1266 C CA . PRO B 1 57 ? 67.830 29.494 46.801 1.00 22.28 54 PRO B CA 1
ATOM 1267 C C . PRO B 1 57 ? 66.569 30.287 47.088 1.00 25.02 54 PRO B C 1
ATOM 1268 O O . PRO B 1 57 ? 65.772 30.449 46.175 1.00 26.98 54 PRO B O 1
ATOM 1272 N N . GLU B 1 58 ? 66.389 30.776 48.310 1.00 24.27 55 GLU B N 1
ATOM 1273 C CA . GLU B 1 58 ? 65.183 31.542 48.643 1.00 22.81 55 GLU B CA 1
ATOM 1274 C C . GLU B 1 58 ? 65.061 32.860 47.838 1.00 27.43 55 GLU B C 1
ATOM 1275 O O . GLU B 1 58 ? 63.972 33.426 47.752 1.00 28.17 55 GLU B O 1
ATOM 1281 N N . HIS B 1 59 ? 66.162 33.328 47.234 1.00 23.43 56 HIS B N 1
ATOM 1282 C CA . HIS B 1 59 ? 66.139 34.595 46.501 1.00 23.12 56 HIS B CA 1
ATOM 1283 C C . HIS B 1 59 ? 66.375 34.445 45.012 1.00 23.07 56 HIS B C 1
ATOM 1284 O O . HIS B 1 59 ? 66.368 35.441 44.284 1.00 26.53 56 HIS B O 1
ATOM 1291 N N . ALA B 1 60 ? 66.591 33.209 44.568 1.00 22.01 57 ALA B N 1
ATOM 1292 C CA . ALA B 1 60 ? 66.998 32.923 43.187 1.00 22.99 57 ALA B CA 1
ATOM 1293 C C . ALA B 1 60 ? 65.954 33.317 42.112 1.00 20.39 57 ALA B C 1
ATOM 1294 O O . ALA B 1 60 ? 64.763 33.195 42.324 1.00 22.40 57 ALA B O 1
ATOM 1296 N N . GLY B 1 61 ? 66.398 33.799 40.958 1.00 18.46 58 GLY B N 1
ATOM 1297 C CA . GLY B 1 61 ? 65.478 34.070 39.866 1.00 19.35 58 GLY B CA 1
ATOM 1298 C C . GLY B 1 61 ? 64.809 35.432 39.877 1.00 20.19 58 GLY B C 1
ATOM 1299 O O . GLY B 1 61 ? 63.893 35.686 39.105 1.00 28.32 58 GLY B O 1
ATOM 1300 N N . HIS B 1 62 ? 65.270 36.327 40.737 1.00 25.23 59 HIS B N 1
ATOM 1301 C CA . HIS B 1 62 ? 64.637 37.639 40.833 1.00 22.54 59 HIS B CA 1
ATOM 1302 C C . HIS B 1 62 ? 65.545 38.814 40.537 1.00 24.65 59 HIS B C 1
ATOM 1303 O O . HIS B 1 62 ? 65.118 39.944 40.694 1.00 24.68 59 HIS B O 1
ATOM 1310 N N . ALA B 1 63 ? 66.780 38.539 40.121 1.00 20.98 60 ALA B N 1
ATOM 1311 C CA . ALA B 1 63 ? 67.782 39.569 39.938 1.00 29.01 60 ALA B CA 1
ATOM 1312 C C . ALA B 1 63 ? 67.588 40.308 38.625 1.00 31.90 60 ALA B C 1
ATOM 1313 O O . ALA B 1 63 ? 67.057 39.758 37.661 1.00 31.26 60 ALA B O 1
ATOM 1323 N N . GLN B 1 65 ? 70.247 42.759 36.320 1.00 32.46 62 GLN B N 1
ATOM 1324 C CA . GLN B 1 65 ? 71.481 43.487 36.113 1.00 28.45 62 GLN B CA 1
ATOM 1325 C C . GLN B 1 65 ? 71.498 43.930 34.665 1.00 29.77 62 GLN B C 1
ATOM 1326 O O . GLN B 1 65 ? 71.050 43.183 33.789 1.00 30.61 62 GLN B O 1
ATOM 1332 N N . THR B 1 66 ? 71.985 45.143 34.411 1.00 29.93 63 THR B N 1
ATOM 1333 C CA . THR B 1 66 ? 72.125 45.620 33.039 1.00 33.97 63 THR B CA 1
ATOM 1334 C C . THR B 1 66 ? 73.557 46.055 32.747 1.00 35.07 63 THR B C 1
ATOM 1335 O O . THR B 1 66 ? 74.142 46.849 33.478 1.00 34.37 63 THR B O 1
ATOM 1339 N N . LEU B 1 67 ? 74.104 45.529 31.658 1.00 39.86 64 LEU B N 1
ATOM 1340 C CA . LEU B 1 67 ? 75.459 45.839 31.225 1.00 33.49 64 LEU B CA 1
ATOM 1341 C C . LEU B 1 67 ? 75.396 46.589 29.881 1.00 47.20 64 LEU B C 1
ATOM 1342 O O . LEU B 1 67 ? 74.987 46.026 28.864 1.00 34.57 64 LEU B O 1
ATOM 1347 N N . ILE B 1 68 ? 75.782 47.861 29.879 1.00 36.30 65 ILE B N 1
ATOM 1348 C CA . ILE B 1 68 ? 75.887 48.607 28.629 1.00 37.96 65 ILE B CA 1
ATOM 1349 C C . ILE B 1 68 ? 77.312 48.524 28.103 1.00 39.19 65 ILE B C 1
ATOM 1350 O O . ILE B 1 68 ? 78.236 49.019 28.729 1.00 40.16 65 ILE B O 1
ATOM 1355 N N . VAL B 1 69 ? 77.482 47.889 26.951 1.00 48.05 66 VAL B N 1
ATOM 1356 C CA . VAL B 1 69 ? 78.810 47.641 26.394 1.00 47.62 66 VAL B CA 1
ATOM 1357 C C . VAL B 1 69 ? 79.023 48.386 25.076 1.00 53.68 66 VAL B C 1
ATOM 1358 O O . VAL B 1 69 ? 78.090 48.965 24.516 1.00 51.40 66 VAL B O 1
ATOM 1362 N N . GLU B 1 70 ? 80.254 48.350 24.576 1.00 61.87 67 GLU B N 1
ATOM 1363 C CA . GLU B 1 70 ? 80.583 49.007 23.314 1.00 68.66 67 GLU B CA 1
ATOM 1364 C C . GLU B 1 70 ? 80.217 48.142 22.108 1.00 67.62 67 GLU B C 1
ATOM 1365 O O . GLU B 1 70 ? 79.689 48.652 21.123 1.00 71.16 67 GLU B O 1
ATOM 1371 N N . ASP B 1 71 ? 80.482 46.838 22.187 1.00 62.31 68 ASP B N 1
ATOM 1372 C CA . ASP B 1 71 ? 80.208 45.947 21.062 1.00 60.02 68 ASP B CA 1
ATOM 1373 C C . ASP B 1 71 ? 79.192 44.855 21.397 1.00 55.16 68 ASP B C 1
ATOM 1374 O O . ASP B 1 71 ? 79.557 43.719 21.706 1.00 53.41 68 ASP B O 1
ATOM 1379 N N . LEU B 1 72 ? 77.916 45.208 21.309 1.00 48.31 69 LEU B N 1
ATOM 1380 C CA . LEU B 1 72 ? 76.844 44.298 21.664 1.00 44.34 69 LEU B CA 1
ATOM 1381 C C . LEU B 1 72 ? 76.850 43.056 20.787 1.00 49.23 69 LEU B C 1
ATOM 1382 O O . LEU B 1 72 ? 76.544 41.954 21.254 1.00 49.31 69 LEU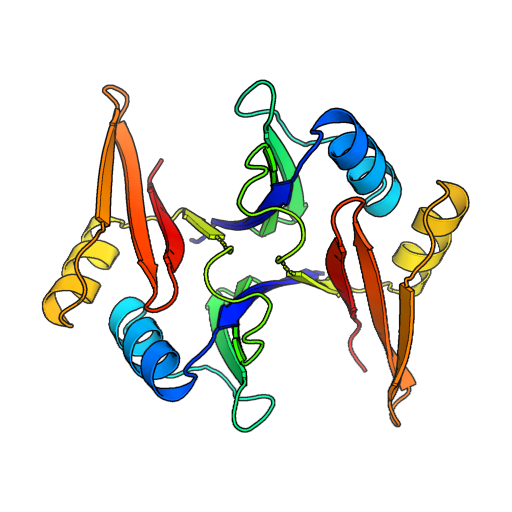 B O 1
ATOM 1387 N N . ASP B 1 73 ? 77.215 43.237 19.519 1.00 53.27 70 ASP B N 1
ATOM 1388 C CA . ASP B 1 73 ? 77.217 42.144 18.553 1.00 54.65 70 ASP B CA 1
ATOM 1389 C C . ASP B 1 73 ? 78.170 41.039 18.974 1.00 49.99 70 ASP B C 1
ATOM 1390 O O . ASP B 1 73 ? 77.865 39.858 18.801 1.00 47.25 70 ASP B O 1
ATOM 1395 N N . ALA B 1 74 ? 79.313 41.433 19.535 1.00 49.09 71 ALA B N 1
ATOM 1396 C CA . ALA B 1 74 ? 80.292 40.479 20.060 1.00 48.82 71 ALA B CA 1
ATOM 1397 C C . ALA B 1 74 ? 79.740 39.677 21.251 1.00 44.29 71 ALA B C 1
ATOM 1398 O O . ALA B 1 74 ? 79.931 38.460 21.329 1.00 43.61 71 ALA B O 1
ATOM 1400 N N . VAL B 1 75 ? 79.062 40.359 22.172 1.00 39.66 72 VAL B N 1
ATOM 1401 C CA . VAL B 1 75 ? 78.369 39.681 23.264 1.00 34.87 72 VAL B CA 1
ATOM 1402 C C . VAL B 1 75 ? 77.419 38.611 22.732 1.00 36.53 72 VAL B C 1
ATOM 1403 O O . VAL B 1 75 ? 77.481 37.457 23.142 1.00 42.58 72 VAL B O 1
ATOM 1407 N N . LEU B 1 76 ? 76.549 38.995 21.805 1.00 36.19 73 LEU B N 1
ATOM 1408 C CA . LEU B 1 76 ? 75.588 38.056 21.224 1.00 37.45 73 LEU B CA 1
ATOM 1409 C C . LEU B 1 76 ? 76.261 36.867 20.522 1.00 40.13 73 LEU B C 1
ATOM 1410 O O . LEU B 1 76 ? 75.928 35.705 20.801 1.00 39.76 73 LEU B O 1
ATOM 1415 N N . SER B 1 77 ? 77.203 37.167 19.624 1.00 39.51 74 SER B N 1
ATOM 1416 C CA . SER B 1 77 ? 77.955 36.151 18.887 1.00 41.99 74 SER B CA 1
ATOM 1417 C C . SER B 1 77 ? 78.684 35.214 19.839 1.00 42.57 74 SER B C 1
ATOM 1418 O O . SER B 1 77 ? 78.625 33.989 19.696 1.00 46.22 74 SER B O 1
ATOM 1421 N N . GLY B 1 78 ? 79.379 35.803 20.803 1.00 33.76 75 GLY B N 1
ATOM 1422 C CA . GLY B 1 78 ? 80.117 35.036 21.785 1.00 43.28 75 GLY B CA 1
ATOM 1423 C C . GLY B 1 78 ? 79.237 34.036 22.501 1.00 36.67 75 GLY B C 1
ATOM 1424 O O . GLY B 1 78 ? 79.522 32.849 22.496 1.00 38.22 75 GLY B O 1
ATOM 1425 N N . ALA B 1 79 ? 78.153 34.516 23.097 1.00 32.86 76 ALA B N 1
ATOM 1426 C CA . ALA B 1 79 ? 77.271 33.656 23.870 1.00 32.29 76 ALA B CA 1
ATOM 1427 C C . ALA B 1 79 ? 76.644 32.577 22.985 1.00 37.45 76 ALA B C 1
ATOM 1428 O O . ALA B 1 79 ? 76.454 31.430 23.410 1.00 36.88 76 ALA B O 1
ATOM 1430 N N . SER B 1 80 ? 76.323 32.953 21.753 1.00 35.64 77 SER B N 1
ATOM 1431 C CA . SER B 1 80 ? 75.650 32.050 20.836 1.00 38.71 77 SER B CA 1
ATOM 1432 C C . SER B 1 80 ? 76.543 30.882 20.475 1.00 40.64 77 SER B C 1
ATOM 1433 O O . SER B 1 80 ? 76.104 29.733 20.457 1.00 42.62 77 SER B O 1
ATOM 1436 N N . GLU B 1 81 ? 77.802 31.195 20.191 1.00 39.12 78 GLU B N 1
ATOM 1437 C CA . GLU B 1 81 ? 78.807 30.187 19.908 1.00 43.26 78 GLU B CA 1
ATOM 1438 C C . GLU B 1 81 ? 79.019 29.275 21.111 1.00 41.68 78 GLU B C 1
ATOM 1439 O O . GLU B 1 81 ? 79.536 28.174 20.968 1.00 42.87 78 GLU B O 1
ATOM 1445 N N . ARG B 1 82 ? 78.607 29.735 22.292 1.00 36.36 79 ARG B N 1
ATOM 1446 C CA . ARG B 1 82 ? 78.729 28.943 23.504 1.00 33.52 79 ARG B CA 1
ATOM 1447 C C . ARG B 1 82 ? 77.376 28.429 24.005 1.00 34.83 79 ARG B C 1
ATOM 1448 O O . ARG B 1 82 ? 77.206 28.159 25.194 1.00 30.07 79 ARG B O 1
ATOM 1456 N N . GLY B 1 83 ? 76.416 28.299 23.093 1.00 39.99 80 GLY B N 1
ATOM 1457 C CA . GLY B 1 83 ? 75.125 27.719 23.418 1.00 29.38 80 GLY B CA 1
ATOM 1458 C C . GLY B 1 83 ? 74.191 28.549 24.282 1.00 37.27 80 GLY B C 1
ATOM 1459 O O . GLY B 1 83 ? 73.282 28.003 24.898 1.00 39.47 80 GLY B O 1
ATOM 1460 N N . VAL B 1 84 ? 74.397 29.862 24.336 1.00 30.27 81 VAL B N 1
ATOM 1461 C CA . VAL B 1 84 ? 73.499 30.712 25.095 1.00 30.41 81 VAL B CA 1
ATOM 1462 C C . VAL B 1 84 ? 72.782 31.733 24.203 1.00 35.74 81 VAL B C 1
ATOM 1463 O O . VAL B 1 84 ? 73.400 32.613 23.609 1.00 38.00 81 VAL B O 1
ATOM 1467 N N . GLU B 1 85 ? 71.466 31.596 24.111 1.00 35.34 82 GLU B N 1
ATOM 1468 C CA . GLU B 1 85 ? 70.640 32.491 23.305 1.00 34.11 82 GLU B CA 1
ATOM 1469 C C . GLU B 1 85 ? 69.833 33.460 24.174 1.00 33.55 82 GLU B C 1
ATOM 1470 O O . GLU B 1 85 ? 69.433 33.131 25.297 1.00 33.62 82 GLU B O 1
ATOM 1476 N N . ALA B 1 86 ? 69.594 34.655 23.651 1.00 31.92 83 ALA B N 1
ATOM 1477 C CA . ALA B 1 86 ? 68.882 35.680 24.398 1.00 31.18 83 ALA B CA 1
ATOM 1478 C C . ALA B 1 86 ? 67.393 35.343 24.491 1.00 31.67 83 ALA B C 1
ATOM 1479 O O . ALA B 1 86 ? 66.834 34.713 23.611 1.00 32.62 83 ALA B O 1
ATOM 1481 N N . ALA B 1 87 ? 66.753 35.768 25.565 1.00 32.52 84 ALA B N 1
ATOM 1482 C CA . ALA B 1 87 ? 65.321 35.589 25.711 1.00 27.84 84 ALA B CA 1
ATOM 1483 C C . ALA B 1 87 ? 64.565 36.660 24.929 1.00 31.51 84 ALA B C 1
ATOM 1484 O O . ALA B 1 87 ? 63.521 36.388 24.342 1.00 35.14 84 ALA B O 1
ATOM 1486 N N . LYS B 1 88 ? 65.083 37.881 24.929 1.00 37.99 85 LYS B N 1
ATOM 1487 C CA . LYS B 1 88 ? 64.393 38.981 24.282 1.00 37.69 85 LYS B CA 1
ATOM 1488 C C . LYS B 1 88 ? 65.374 39.940 23.642 1.00 37.17 85 LYS B C 1
ATOM 1489 O O . LYS B 1 88 ? 66.479 40.134 24.143 1.00 39.44 85 LYS B O 1
ATOM 1495 N N . GLN B 1 89 ? 64.969 40.53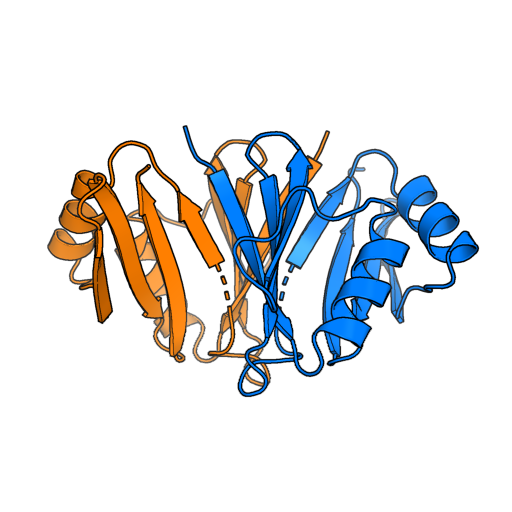3 22.526 1.00 37.51 86 GLN B N 1
ATOM 1496 C CA . GLN B 1 89 ? 65.741 41.598 21.897 1.00 37.19 86 GLN B CA 1
ATOM 1497 C C . GLN B 1 89 ? 64.845 42.776 21.529 1.00 37.19 86 GLN B C 1
ATOM 1498 O O . GLN B 1 89 ? 63.802 42.597 20.912 1.00 50.86 86 GLN B O 1
ATOM 1504 N N . GLU B 1 90 ? 65.246 43.976 21.936 1.00 41.85 87 GLU B N 1
ATOM 1505 C CA . GLU B 1 90 ? 64.523 45.196 21.590 1.00 37.22 87 GLU B CA 1
ATOM 1506 C C . GLU B 1 90 ? 65.434 46.157 20.850 1.00 42.02 87 GLU B C 1
ATOM 1507 O O . GLU B 1 90 ? 66.544 46.437 21.295 1.00 37.12 87 GLU B O 1
ATOM 1513 N N . THR B 1 91 ? 64.955 46.681 19.729 1.00 42.41 88 THR B N 1
ATOM 1514 C CA . THR B 1 91 ? 65.696 47.687 18.975 1.00 42.44 88 THR B CA 1
ATOM 1515 C C . THR B 1 91 ? 64.834 48.925 18.776 1.00 39.36 88 THR B C 1
ATOM 1516 O O . THR B 1 91 ? 63.673 48.830 18.371 1.00 40.06 88 THR B O 1
ATOM 1520 N N . TYR B 1 92 ? 65.396 50.092 19.055 1.00 39.89 89 TYR B N 1
ATOM 1521 C CA . TYR B 1 92 ? 64.663 51.334 18.832 1.00 41.37 89 TYR B CA 1
ATOM 1522 C C . TYR B 1 92 ? 65.134 52.005 17.554 1.00 46.99 89 TYR B C 1
ATOM 1523 O O . TYR B 1 92 ? 66.233 51.727 17.067 1.00 44.28 89 TYR B O 1
ATOM 1532 N N . ALA B 1 93 ? 64.283 52.867 17.002 1.00 49.29 90 ALA B N 1
ATOM 1533 C CA . ALA B 1 93 ? 64.581 53.541 15.745 1.00 49.55 90 ALA B CA 1
ATOM 1534 C C . ALA B 1 93 ? 65.809 54.424 15.885 1.00 50.22 90 ALA B C 1
ATOM 1535 O O . ALA B 1 93 ? 66.577 54.577 14.946 1.00 58.04 90 ALA B O 1
ATOM 1537 N N . ASN B 1 94 ? 65.999 54.984 17.069 1.00 49.02 91 ASN B N 1
ATOM 1538 C CA . ASN B 1 94 ? 67.188 55.777 17.365 1.00 51.00 91 ASN B CA 1
ATOM 1539 C C . ASN B 1 94 ? 68.477 54.975 17.569 1.00 50.60 91 ASN B C 1
ATOM 1540 O O . ASN B 1 94 ? 69.513 55.552 17.901 1.00 48.26 91 ASN B O 1
ATOM 1545 N N . GLY B 1 95 ? 68.408 53.653 17.417 1.00 48.24 92 GLY B N 1
ATOM 1546 C CA . GLY B 1 95 ? 69.602 52.826 17.448 1.00 42.76 92 GLY B CA 1
ATOM 1547 C C . GLY B 1 95 ? 69.879 52.054 18.730 1.00 45.37 92 GLY B C 1
ATOM 1548 O O . GLY B 1 95 ? 70.612 51.064 18.711 1.00 43.54 92 GLY B O 1
ATOM 1549 N N . VAL B 1 96 ? 69.309 52.506 19.844 1.00 47.41 93 VAL B N 1
ATOM 1550 C CA . VAL B 1 96 ? 69.405 51.788 21.113 1.00 44.97 93 VAL B CA 1
ATOM 1551 C C . VAL B 1 96 ? 68.920 50.331 21.013 1.00 46.08 93 VAL B C 1
ATOM 1552 O O . VAL B 1 96 ? 67.847 50.049 20.463 1.00 39.42 93 VAL B O 1
ATOM 1556 N N . ARG B 1 97 ? 69.738 49.416 21.534 1.00 44.86 94 ARG B N 1
ATOM 1557 C CA . ARG B 1 97 ? 69.417 47.998 21.565 1.00 38.33 94 ARG B CA 1
ATOM 1558 C C . ARG B 1 97 ? 69.551 47.478 22.978 1.00 40.80 94 ARG B C 1
ATOM 1559 O O . ARG B 1 97 ? 70.447 47.875 23.711 1.00 44.19 94 ARG B O 1
ATOM 1567 N N . LYS B 1 98 ? 68.642 46.599 23.367 1.00 35.80 95 LYS B N 1
ATOM 1568 C CA . LYS B 1 98 ? 68.730 45.945 24.657 1.00 34.41 95 LYS B CA 1
ATOM 1569 C C . LYS B 1 98 ? 68.468 44.472 24.440 1.00 36.46 95 LYS B C 1
ATOM 1570 O O . LYS B 1 98 ? 67.466 44.085 23.841 1.00 33.48 95 LYS B O 1
ATOM 1576 N N . VAL B 1 99 ? 69.387 43.649 24.918 1.00 32.12 96 VAL B N 1
ATOM 1577 C CA . VAL B 1 99 ? 69.243 42.216 24.775 1.00 32.03 96 VAL B CA 1
ATOM 1578 C C . VAL B 1 99 ? 69.141 41.580 26.162 1.00 31.54 96 VAL B C 1
ATOM 1579 O O . VAL B 1 99 ? 70.012 41.781 26.991 1.00 34.77 96 VAL B O 1
ATOM 1583 N N . THR B 1 100 ? 68.081 40.818 26.416 1.00 31.57 97 THR B N 1
ATOM 1584 C CA . THR B 1 100 ? 67.871 40.234 27.738 1.00 30.83 97 THR B CA 1
ATOM 1585 C C . THR B 1 100 ? 68.073 38.720 27.740 1.00 31.03 97 THR B C 1
ATOM 1586 O O . THR B 1 100 ? 67.484 38.008 26.934 1.00 30.03 97 THR B O 1
ATOM 1590 N N . TYR B 1 101 ? 68.908 38.241 28.657 1.00 31.06 98 TYR B N 1
ATOM 1591 C CA . TYR B 1 101 ? 69.113 36.807 28.862 1.00 29.82 98 TYR B CA 1
ATOM 1592 C C . TYR B 1 101 ? 68.439 36.397 30.172 1.00 29.67 98 TYR B C 1
ATOM 1593 O O . TYR B 1 101 ? 68.284 37.229 31.090 1.00 29.07 98 TYR B O 1
ATOM 1602 N N . LEU B 1 102 ? 68.036 35.131 30.263 1.00 25.05 99 LEU B N 1
ATOM 1603 C CA . LEU B 1 102 ? 67.465 34.597 31.503 1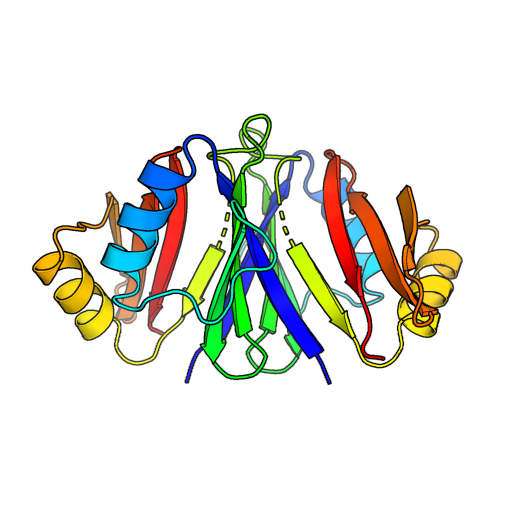.00 28.92 99 LEU B CA 1
ATOM 1604 C C . LEU B 1 102 ? 68.365 33.499 32.022 1.00 27.64 99 LEU B C 1
ATOM 1605 O O . LEU B 1 102 ? 68.647 32.546 31.303 1.00 28.06 99 LEU B O 1
ATOM 1610 N N . ASP B 1 103 ? 68.838 33.647 33.258 1.00 23.22 100 ASP B N 1
ATOM 1611 C CA . ASP B 1 103 ? 69.715 32.644 33.839 1.00 22.90 100 ASP B CA 1
ATOM 1612 C C . ASP B 1 103 ? 68.887 31.394 34.181 1.00 27.12 100 ASP B C 1
ATOM 1613 O O . ASP B 1 103 ? 67.661 31.414 34.046 1.00 22.94 100 ASP B O 1
ATOM 1618 N N . PRO B 1 104 ? 69.546 30.292 34.578 1.00 27.01 101 PRO B N 1
ATOM 1619 C CA . PRO B 1 104 ? 68.771 29.073 34.803 1.00 22.82 101 PRO B CA 1
ATOM 1620 C C . PRO B 1 104 ? 67.609 29.253 35.771 1.00 29.01 101 PRO B C 1
ATOM 1621 O O . PRO B 1 104 ? 66.575 28.598 35.586 1.00 28.38 101 PRO B O 1
ATOM 1625 N N . ASP B 1 105 ? 67.757 30.136 36.761 1.00 25.45 102 ASP B N 1
ATOM 1626 C CA . ASP B 1 105 ? 66.695 30.343 37.753 1.00 24.66 102 ASP B CA 1
ATOM 1627 C C . ASP B 1 105 ? 65.604 31.333 37.327 1.00 26.97 102 ASP B C 1
ATOM 1628 O O . ASP B 1 105 ? 64.590 31.464 38.015 1.00 35.50 102 ASP B O 1
ATOM 1633 N N . GLY B 1 106 ? 65.815 32.046 36.223 1.00 24.75 103 GLY B N 1
ATOM 1634 C CA . GLY B 1 106 ? 64.892 33.090 35.813 1.00 23.57 103 GLY B CA 1
ATOM 1635 C C . GLY B 1 106 ? 65.312 34.552 35.975 1.00 29.84 103 GLY B C 1
ATOM 1636 O O . GLY B 1 106 ? 64.555 35.432 35.588 1.00 25.02 103 GLY B O 1
ATOM 1637 N N . SER B 1 107 ? 66.484 34.838 36.543 1.00 23.17 104 SER B N 1
ATOM 1638 C CA . SER B 1 107 ? 66.955 36.231 36.630 1.00 23.69 104 SER B CA 1
ATOM 1639 C C . SER B 1 107 ? 67.276 36.837 35.263 1.00 24.05 104 SER B C 1
ATOM 1640 O O . SER B 1 107 ? 67.645 36.124 34.320 1.00 24.69 104 SER B O 1
ATOM 1643 N N . GLU B 1 108 ? 67.163 38.160 35.182 1.00 24.80 105 GLU B N 1
ATOM 1644 C CA . GLU B 1 108 ? 67.389 38.892 33.936 1.00 27.57 105 GLU B CA 1
ATOM 1645 C C . GLU B 1 108 ? 68.752 39.563 33.883 1.00 29.38 105 GLU B C 1
ATOM 1646 O O . GLU B 1 108 ? 69.074 40.450 34.692 1.00 28.60 105 GLU B O 1
ATOM 1652 N N . ILE B 1 109 ? 69.553 39.121 32.925 1.00 26.74 106 ILE B N 1
ATOM 1653 C CA . ILE B 1 109 ? 70.829 39.743 32.671 1.00 28.01 106 ILE B CA 1
ATOM 1654 C C . ILE B 1 109 ? 70.722 40.381 31.296 1.00 30.48 106 ILE B C 1
ATOM 1655 O O . ILE B 1 109 ? 70.602 39.686 30.277 1.00 33.10 106 ILE B O 1
ATOM 1660 N N . ALA B 1 110 ? 70.745 41.707 31.276 1.00 28.61 107 ALA B N 1
ATOM 1661 C CA . ALA B 1 110 ? 70.542 42.460 30.038 1.00 28.44 107 ALA B CA 1
ATOM 1662 C C . ALA B 1 110 ? 71.807 43.155 29.557 1.00 28.76 107 ALA B C 1
ATOM 1663 O O . ALA B 1 110 ? 72.588 43.690 30.347 1.00 29.95 107 ALA B O 1
ATOM 1665 N N . PHE B 1 111 ? 72.000 43.130 28.246 1.00 31.84 108 PHE B N 1
ATOM 1666 C CA . PHE B 1 111 ? 73.076 43.868 27.609 1.00 30.61 108 PHE B CA 1
ATOM 1667 C C . PHE B 1 111 ? 72.490 44.894 26.674 1.00 35.22 108 PHE B C 1
ATOM 1668 O O . PHE B 1 111 ? 71.495 44.637 25.982 1.00 37.19 108 PHE B O 1
ATOM 1676 N N . GLY B 1 112 ? 73.111 46.064 26.655 1.00 35.25 109 GLY B N 1
ATOM 1677 C CA . GLY B 1 112 ? 72.640 47.130 25.822 1.00 35.38 109 GLY B CA 1
ATOM 1678 C C . GLY B 1 112 ? 73.788 47.886 25.216 1.00 43.38 109 GLY B C 1
ATOM 1679 O O . GLY B 1 112 ? 74.931 47.783 25.675 1.00 41.39 109 GLY B O 1
ATOM 1680 N N . GLU B 1 113 ? 73.451 48.649 24.177 1.00 45.28 110 GLU B N 1
ATOM 1681 C CA . GLU B 1 113 ? 74.367 49.496 23.438 1.00 51.28 110 GLU B CA 1
ATOM 1682 C C . GLU B 1 113 ? 73.645 50.826 23.255 1.00 54.40 110 GLU B C 1
ATOM 1683 O O . GLU B 1 113 ? 72.428 50.850 22.999 1.00 50.51 110 GLU B O 1
ATOM 1689 N N . VAL B 1 114 ? 74.375 51.929 23.413 1.00 57.04 111 VAL B N 1
ATOM 1690 C CA . VAL B 1 114 ? 73.839 53.264 23.126 1.00 57.97 111 VAL B CA 1
ATOM 1691 C C . VAL B 1 114 ? 74.839 54.081 22.315 1.00 55.53 111 VAL B C 1
ATOM 1692 O O . VAL B 1 114 ? 75.040 53.821 21.133 1.00 66.16 111 VAL B O 1
#

Secondary structure (DSSP, 8-state):
-EEEEEEEEESSHHHHHHHHHHHHTS--SEEEETTEEEEEEETTEEEEEEE-GGGTT---EEEES-HHHHHHHHHHTT---SEEEE-TTS-EEEEEE-TT--EEEEEE--/-EEEEEEEEESSHHHHHHHHHHHHTS--SEEEETTEEEEEEETTEEEEEEE-GGGTT---EEEES-HHHHHHHHHHTT---SEEEE-TTS-EEEEEE-TTS-EEEEEE-

CATH classification: 3.10.180.10

Organism: Catenulispora acidiphila (strain DSM 44928 / JCM 14897 / NBRC 102108 / NRRL B-24433 / ID139908) (NCBI:txid479433)

Foldseek 3Di:
DAADEFEAEAADQVQQQLLVCLQLVHHFPDAPDDSKGKHDPDVSYIYMYGHDHVRHQAGEEAEDADVVCSQVSSVVSPFHFPDWDQDPVRKIKTWHQGPSNYIYIYTYDD/DAADEFEAEAAPQVQQQLLVCLQVVDHAPDAPDDRKGKHDPDVSYIYMYGHDNVRHQAGEEAEDACVVCSQVSSVVSPFHFPDWDADPVGKIKTWHQGPRNYTYIYIYD

Solvent-accessible surface area: 10116 Å² total